Protein AF-A0AAJ7UHI5-F1 (afdb_monomer_lite)

InterPro domains:
  IPR011029 Death-like domain superfamily [G3DSA:1.10.533.10] (256-346)

Sequence (346 aa):
MKQKGLTLKTMVKQSDTTHTNNEHDENLPLVIVQNDHKVPYGVQRSNESSETMQQIRENKEKLKAWIGADPSAFLEHLNGFKLIPRHVHQAAVDKGGEESVELVLDHFISQGEARCETLWDALYSVRKQYVQLWKWIQTHGEALRAIRDKESDLKLWIARDPKHLLLQLMSRGRIPNELFTEAKGIRDGVECTELLLNFFKERGNDDCLKLLFALQAVQNEYPGLKEWLGGLDFLRRLSNKSPLVLNKYSDFVLRDKIRFKTRELLVALRDDLTPLLSQLQIRNILTDNSVRAVKEMQARQGSEKATQHMVELVMARGRPRVKQFWEALWDLRESYPDLENVFEKF

Foldseek 3Di:
DDDDDDDDDDDDDDDDDDDDDDDDDDDDDDDPDDDDDDDPPPPPPPPDPQPLLVVCVVCVVVQLQQCLVPVPLLLCLCVVLVLDDPVLSVVLVVVGGSVSSNSVSCVQSVVDDVSSLVSVVSLVLCQLVGVVSVVCCQQSPPLLVLCVVCVVVQLVQCQVPVVLLLCLCVLLVLDDPVLSVVLVPDPGSSVSSVSVSCVQNVRGDVSSLVSLVSCCVCVVSGVVSVVSNVPSVVNVVVCLLALVVLVVDDLVRLLVLVLVCLVLVLVLCVQDCPQLLVQCPVSVLDDPVLSVVLVVCCVPPNSSRSSNSNSVSSSVVDDVSSSSSRNSLVVCCSVRSSSSVSSVVD

Organism: Petromyzon marinus (NCBI:txid7757)

Radius of gyration: 30.3 Å; chains: 1; bounding box: 102×78×79 Å

Structure (mmCIF, N/CA/C/O backbone):
data_AF-A0AAJ7UHI5-F1
#
_entry.id   AF-A0AAJ7UHI5-F1
#
loop_
_atom_site.group_PDB
_atom_site.id
_atom_site.type_symbol
_atom_site.label_atom_id
_atom_site.label_alt_id
_atom_site.label_comp_id
_atom_site.label_asym_id
_atom_site.label_entity_id
_atom_site.label_seq_id
_atom_site.pdbx_PDB_ins_code
_atom_site.Cartn_x
_atom_site.Cartn_y
_atom_site.Cartn_z
_atom_site.occupancy
_atom_site.B_iso_or_equiv
_atom_site.auth_seq_id
_atom_site.auth_comp_id
_atom_site.auth_asym_id
_atom_site.auth_atom_id
_atom_site.pdbx_PDB_model_num
ATOM 1 N N . MET A 1 1 ? -9.334 -60.664 -50.473 1.00 37.31 1 MET A N 1
ATOM 2 C CA . MET A 1 1 ? -9.461 -61.972 -49.791 1.00 37.31 1 MET A CA 1
ATOM 3 C C . MET A 1 1 ? -9.885 -61.732 -48.343 1.00 37.31 1 MET A C 1
ATOM 5 O O . MET A 1 1 ? -9.187 -60.977 -47.689 1.00 37.31 1 MET A O 1
ATOM 9 N N . LYS A 1 2 ? -11.002 -62.365 -47.917 1.00 36.84 2 LYS A N 1
ATOM 10 C CA . LYS A 1 2 ? -11.524 -62.623 -46.540 1.00 36.84 2 LYS A CA 1
ATOM 11 C C . LYS A 1 2 ? -11.649 -61.392 -45.610 1.00 36.84 2 LYS A C 1
ATOM 13 O O . LYS A 1 2 ? -10.635 -60.862 -45.198 1.00 36.84 2 LYS A O 1
ATOM 18 N N . GLN A 1 3 ? -12.800 -60.829 -45.218 1.00 31.55 3 GLN A N 1
ATOM 19 C CA . GLN A 1 3 ? -14.176 -61.283 -44.911 1.00 31.55 3 GLN A CA 1
ATOM 20 C C . GLN A 1 3 ? -14.325 -62.369 -43.825 1.00 31.55 3 GLN A C 1
ATOM 22 O O . GLN A 1 3 ? -13.886 -63.499 -44.037 1.00 31.55 3 GLN A O 1
ATOM 27 N N . LYS A 1 4 ? -14.999 -61.987 -42.718 1.00 34.59 4 LYS A N 1
ATOM 28 C CA . LYS A 1 4 ? -15.922 -62.711 -41.792 1.00 34.59 4 LYS A CA 1
ATOM 29 C C . LYS A 1 4 ? -16.064 -61.843 -40.520 1.00 34.59 4 LYS A C 1
ATOM 31 O O . LYS A 1 4 ? -15.035 -61.403 -40.030 1.00 34.59 4 LYS A O 1
ATOM 36 N N . GLY A 1 5 ? -17.201 -61.515 -39.898 1.00 27.94 5 GLY A N 1
ATOM 37 C CA . GLY A 1 5 ? -18.654 -61.800 -39.959 1.00 27.94 5 GLY A CA 1
ATOM 38 C C . GLY A 1 5 ? -19.189 -61.347 -38.569 1.00 27.94 5 GLY A C 1
ATOM 39 O O . GLY A 1 5 ? -18.507 -61.605 -37.587 1.00 27.94 5 GLY A O 1
ATOM 40 N N . LEU A 1 6 ? -20.151 -60.432 -38.382 1.00 28.77 6 LEU A N 1
ATOM 41 C CA . LEU A 1 6 ? -21.606 -60.421 -38.630 1.00 28.77 6 LEU A CA 1
ATOM 42 C C . LEU A 1 6 ? -22.412 -61.399 -37.748 1.00 28.77 6 LEU A C 1
ATOM 44 O O . LEU A 1 6 ? -22.261 -62.598 -37.929 1.00 28.77 6 LEU A O 1
ATOM 48 N N . THR A 1 7 ? -23.263 -60.854 -36.855 1.00 30.42 7 THR A N 1
ATOM 49 C CA . THR A 1 7 ? -24.702 -61.178 -36.595 1.00 30.42 7 THR A CA 1
ATOM 50 C C . THR A 1 7 ? -25.210 -60.307 -35.423 1.00 30.42 7 THR A C 1
ATOM 52 O O . THR A 1 7 ? -24.648 -60.394 -34.340 1.00 30.42 7 THR A O 1
ATOM 55 N N . LEU A 1 8 ? -26.065 -59.286 -35.603 1.00 30.12 8 LEU A N 1
ATOM 56 C CA . LEU A 1 8 ? -27.536 -59.257 -35.798 1.00 30.12 8 LEU A CA 1
ATOM 57 C C . LEU A 1 8 ? -28.372 -59.869 -34.658 1.00 30.12 8 LEU A C 1
ATOM 59 O O . LEU A 1 8 ? -28.350 -61.082 -34.473 1.00 30.12 8 LEU A O 1
ATOM 63 N N . LYS A 1 9 ? -29.220 -59.037 -34.028 1.00 28.72 9 LYS A N 1
ATOM 64 C CA . LYS A 1 9 ? -30.655 -59.315 -33.820 1.00 28.72 9 LYS A CA 1
ATOM 65 C C . LYS A 1 9 ? -31.425 -58.048 -33.420 1.00 28.72 9 LYS A C 1
ATOM 67 O O . LYS A 1 9 ? -31.309 -57.541 -32.312 1.00 28.72 9 LYS A O 1
ATOM 72 N N . THR A 1 10 ? -32.214 -57.561 -34.368 1.00 31.61 10 THR A N 1
ATOM 73 C CA . THR A 1 10 ? -33.382 -56.691 -34.204 1.00 31.61 10 THR A CA 1
ATOM 74 C C . THR A 1 10 ? -34.570 -57.508 -33.694 1.00 31.61 10 THR A C 1
ATOM 76 O O . THR A 1 10 ? -34.735 -58.660 -34.092 1.00 31.61 10 THR A O 1
ATOM 79 N N . MET A 1 11 ? -35.459 -56.887 -32.917 1.00 24.95 11 MET A N 1
ATOM 80 C CA . MET A 1 11 ? -36.872 -57.270 -32.880 1.00 24.95 11 MET A CA 1
ATOM 81 C C . MET A 1 11 ? -37.742 -56.038 -32.596 1.00 24.95 11 MET A C 1
ATOM 83 O O . MET A 1 11 ? -37.515 -55.303 -31.642 1.00 24.95 11 MET A O 1
ATOM 87 N N . VAL A 1 12 ? -38.707 -55.822 -33.488 1.00 27.38 12 VAL A N 1
ATOM 88 C CA . VAL A 1 12 ? -39.783 -54.821 -33.472 1.00 27.38 12 VAL A CA 1
ATOM 89 C C . VAL A 1 12 ? -41.103 -55.596 -33.463 1.00 27.38 12 VAL A C 1
ATOM 91 O O . VAL A 1 12 ? -41.184 -56.574 -34.208 1.00 27.38 12 VAL A O 1
ATOM 94 N N . LYS A 1 13 ? -42.104 -55.133 -32.690 1.00 27.55 13 LYS A N 1
ATOM 95 C CA . LYS A 1 13 ? -43.574 -55.050 -32.968 1.00 27.55 13 LYS A CA 1
ATOM 96 C C . LYS A 1 13 ? -44.366 -54.997 -31.640 1.00 27.55 13 LYS A C 1
ATOM 98 O O . LYS A 1 13 ? -44.026 -55.745 -30.735 1.00 27.55 13 LYS A O 1
ATOM 103 N N . GLN A 1 14 ? -45.197 -53.964 -31.393 1.00 24.34 14 GLN A N 1
ATOM 104 C CA . GLN A 1 14 ? -46.654 -53.832 -31.705 1.00 24.34 14 GLN A CA 1
ATOM 105 C C . GLN A 1 14 ? -47.510 -54.936 -31.044 1.00 24.34 14 GLN A C 1
ATOM 107 O O . GLN A 1 14 ? -47.110 -56.087 -31.134 1.00 24.34 14 GLN A O 1
ATOM 112 N N . SER A 1 15 ? -48.691 -54.734 -30.447 1.00 25.75 15 SER A N 1
ATOM 113 C CA . SER A 1 15 ? -49.581 -53.592 -30.133 1.00 25.75 15 SER A CA 1
ATOM 114 C C . SER A 1 15 ? -50.794 -54.144 -29.320 1.00 25.75 15 SER A C 1
ATOM 116 O O . SER A 1 15 ? -50.826 -55.346 -29.066 1.00 25.75 15 SER A O 1
ATOM 118 N N . ASP A 1 16 ? -51.757 -53.269 -28.968 1.00 24.36 16 ASP A N 1
ATOM 119 C CA . ASP A 1 16 ? -53.199 -53.506 -28.645 1.00 24.36 16 ASP A CA 1
ATOM 120 C C . ASP A 1 16 ? -53.601 -53.390 -27.145 1.00 24.36 16 ASP A C 1
ATOM 122 O O . ASP A 1 16 ? -53.082 -54.116 -26.303 1.00 24.36 16 ASP A O 1
ATOM 126 N N . THR A 1 17 ? -54.303 -52.327 -26.686 1.00 25.67 17 THR A N 1
ATOM 127 C CA . THR A 1 17 ? -55.781 -52.036 -26.655 1.00 25.67 17 THR A CA 1
ATOM 128 C C . THR A 1 17 ? -56.604 -53.098 -25.888 1.00 25.67 17 THR A C 1
ATOM 130 O O . THR A 1 17 ? -56.414 -54.276 -26.137 1.00 25.67 17 THR A O 1
ATOM 133 N N . THR A 1 18 ? -57.541 -52.847 -24.947 1.00 26.05 18 THR A N 1
ATOM 134 C CA . THR A 1 18 ? -58.531 -51.757 -24.729 1.00 26.05 18 THR A CA 1
ATOM 135 C C . THR A 1 18 ? -59.395 -52.032 -23.457 1.00 26.05 18 THR A C 1
ATOM 137 O O . THR A 1 18 ? -59.607 -53.201 -23.161 1.00 26.05 18 THR A O 1
ATOM 140 N N . HIS A 1 19 ? -59.992 -50.976 -22.849 1.00 25.92 19 HIS A N 1
ATOM 141 C CA . HIS A 1 19 ? -61.292 -50.905 -22.097 1.00 25.92 19 HIS A CA 1
ATOM 142 C C . HIS A 1 19 ? -61.450 -51.645 -20.727 1.00 25.92 19 HIS A C 1
ATOM 144 O O . HIS A 1 19 ? -60.904 -52.721 -20.558 1.00 25.92 19 HIS A O 1
ATOM 150 N N . THR A 1 20 ? -62.150 -51.187 -19.663 1.00 25.31 20 THR A N 1
ATOM 151 C CA . THR A 1 20 ? -63.244 -50.197 -19.445 1.00 25.31 20 THR A CA 1
ATOM 152 C C . THR A 1 20 ? -63.461 -49.897 -17.935 1.00 25.31 20 THR A C 1
ATOM 154 O O . THR A 1 20 ? -63.328 -50.802 -17.121 1.00 25.31 20 THR A O 1
ATOM 157 N N . ASN A 1 21 ? -63.863 -48.650 -17.637 1.00 23.33 21 ASN A N 1
ATOM 158 C CA . ASN A 1 21 ? -64.824 -48.109 -16.643 1.00 23.33 21 ASN A CA 1
ATOM 159 C C . ASN A 1 21 ? -64.932 -48.645 -15.194 1.00 23.33 21 ASN A C 1
ATOM 161 O O . ASN A 1 21 ? -65.287 -49.797 -14.977 1.00 23.33 21 ASN A O 1
ATOM 165 N N . ASN A 1 22 ? -64.846 -47.722 -14.221 1.00 27.75 22 ASN A N 1
ATOM 166 C CA . ASN A 1 22 ? -65.934 -47.448 -13.264 1.00 27.75 22 ASN A CA 1
ATOM 167 C C . ASN A 1 22 ? -65.755 -46.072 -12.584 1.00 27.75 22 ASN A C 1
ATOM 169 O O . ASN A 1 22 ? -64.667 -45.732 -12.125 1.00 27.75 22 ASN A O 1
ATOM 173 N N . GLU A 1 23 ? -66.842 -45.299 -12.578 1.00 24.94 23 GLU A N 1
ATOM 174 C CA . GLU A 1 23 ? -67.036 -43.988 -11.941 1.00 24.94 23 GLU A CA 1
ATOM 175 C C . GLU A 1 23 ? -67.519 -44.123 -10.478 1.00 24.94 23 GLU A C 1
ATOM 177 O O . GLU A 1 23 ? -67.924 -45.211 -10.067 1.00 24.94 23 GLU A O 1
ATOM 182 N N . HIS A 1 24 ? -67.550 -42.973 -9.778 1.00 28.58 24 HIS A N 1
ATOM 183 C CA . HIS A 1 24 ? -68.072 -42.659 -8.428 1.00 28.58 24 HIS A CA 1
ATOM 184 C C . HIS A 1 24 ? -67.128 -42.941 -7.242 1.00 28.58 24 HIS A C 1
ATOM 186 O O . HIS A 1 24 ? -66.581 -44.027 -7.121 1.00 28.58 24 HIS A O 1
ATOM 192 N N . ASP A 1 25 ? -66.916 -42.054 -6.267 1.00 24.95 25 ASP A N 1
ATOM 193 C CA . ASP A 1 25 ? -67.290 -40.652 -6.039 1.00 24.95 25 ASP A CA 1
ATOM 194 C C . ASP A 1 25 ? -66.439 -40.143 -4.851 1.00 24.95 25 ASP A C 1
ATOM 196 O O . ASP A 1 25 ? -65.928 -40.948 -4.072 1.00 24.95 25 ASP A O 1
ATOM 200 N N . GLU A 1 26 ? -66.330 -38.823 -4.712 1.00 25.23 26 GLU A N 1
ATOM 201 C CA . GLU A 1 26 ? -65.953 -38.075 -3.497 1.00 25.23 26 GLU A CA 1
ATOM 202 C C . GLU A 1 26 ? -64.630 -38.411 -2.761 1.00 25.23 26 GLU A C 1
ATOM 204 O O . GLU A 1 26 ? -64.543 -39.335 -1.955 1.00 25.23 26 GLU A O 1
ATOM 209 N N . ASN A 1 27 ? -63.618 -37.535 -2.887 1.00 26.72 27 ASN A N 1
ATOM 210 C CA . ASN A 1 27 ? -63.101 -36.773 -1.736 1.00 26.72 27 ASN A CA 1
ATOM 211 C C . ASN A 1 27 ? -62.052 -35.715 -2.129 1.00 26.72 27 ASN A C 1
ATOM 213 O O . ASN A 1 27 ? -61.218 -35.897 -3.011 1.00 26.72 27 ASN A O 1
ATOM 217 N N . LEU A 1 28 ? -62.156 -34.587 -1.431 1.00 30.00 28 LEU A N 1
ATOM 218 C CA . LEU A 1 28 ? -61.495 -33.296 -1.618 1.00 30.00 28 LEU A CA 1
ATOM 219 C C . LEU A 1 28 ? -59.953 -33.349 -1.702 1.00 30.00 28 LEU A C 1
ATOM 221 O O . LEU A 1 28 ? -59.324 -34.185 -1.050 1.00 30.00 28 LEU A O 1
ATOM 225 N N . PRO A 1 29 ? -59.314 -32.407 -2.428 1.00 27.47 29 PRO A N 1
ATOM 226 C CA . PRO A 1 29 ? -57.861 -32.327 -2.505 1.00 27.47 29 PRO A CA 1
ATOM 227 C C . PRO A 1 29 ? -57.258 -31.920 -1.154 1.00 27.47 29 PRO A C 1
ATOM 229 O O . PRO A 1 29 ? -57.580 -30.877 -0.582 1.00 27.47 29 PRO A O 1
ATOM 232 N N . LEU A 1 30 ? -56.346 -32.765 -0.671 1.00 26.00 30 LEU A N 1
ATOM 233 C CA . LEU A 1 30 ? -55.492 -32.533 0.488 1.00 26.00 30 LEU A CA 1
ATOM 234 C C . LEU A 1 30 ? -54.709 -31.223 0.338 1.00 26.00 30 LEU A C 1
ATOM 236 O O . LEU A 1 30 ? -53.856 -31.065 -0.535 1.00 26.00 30 LEU A O 1
ATOM 240 N N . VAL A 1 31 ? -55.006 -30.309 1.257 1.00 24.14 31 VAL A N 1
ATOM 241 C CA . VAL A 1 31 ? -54.228 -29.121 1.598 1.00 24.14 31 VAL A CA 1
ATOM 242 C C . VAL A 1 31 ? -52.797 -29.544 1.935 1.00 24.14 31 VAL A C 1
ATOM 244 O O . VAL A 1 31 ? -52.554 -30.152 2.976 1.00 24.14 31 VAL A O 1
ATOM 247 N N . ILE A 1 32 ? -51.836 -29.191 1.081 1.00 28.02 32 ILE A N 1
ATOM 248 C CA . ILE A 1 32 ? -50.433 -29.096 1.490 1.00 28.02 32 ILE A CA 1
ATOM 249 C C . ILE A 1 32 ? -50.200 -27.638 1.869 1.00 28.02 32 ILE A C 1
ATOM 251 O O . ILE A 1 32 ? -50.224 -26.736 1.034 1.00 28.02 32 ILE A O 1
ATOM 255 N N . VAL A 1 33 ? -50.050 -27.442 3.173 1.00 26.67 33 VAL A N 1
ATOM 256 C CA . VAL A 1 33 ? -49.801 -26.181 3.866 1.00 26.67 33 VAL A CA 1
ATOM 257 C C . VAL A 1 33 ? -48.658 -25.414 3.193 1.00 26.67 33 VAL A C 1
ATOM 259 O O . VAL A 1 33 ? -47.512 -25.865 3.179 1.00 26.67 33 VAL A O 1
ATOM 262 N N . GLN A 1 34 ? -48.976 -24.235 2.655 1.00 23.50 34 GLN A N 1
ATOM 263 C CA . GLN A 1 34 ? -47.994 -23.203 2.343 1.00 23.50 34 GLN A CA 1
ATOM 264 C C . GLN A 1 34 ? -47.400 -22.706 3.662 1.00 23.50 34 GLN A C 1
ATOM 266 O O . GLN A 1 34 ? -48.072 -22.023 4.429 1.00 23.50 34 GLN A O 1
ATOM 271 N N . ASN A 1 35 ? -46.140 -23.046 3.926 1.00 26.80 35 ASN A N 1
ATOM 272 C CA . ASN A 1 35 ? -45.332 -22.304 4.883 1.00 26.80 35 ASN A CA 1
ATOM 273 C C . ASN A 1 35 ? -44.525 -21.260 4.112 1.00 26.80 35 ASN A C 1
ATOM 275 O O . ASN A 1 35 ? -43.506 -21.559 3.490 1.00 26.80 35 ASN A O 1
ATOM 279 N N . ASP A 1 36 ? -45.021 -20.028 4.179 1.00 29.73 36 ASP A N 1
ATOM 280 C CA . ASP A 1 36 ? -44.306 -18.799 3.867 1.00 29.73 36 ASP A CA 1
ATOM 281 C C . ASP A 1 36 ? -42.978 -18.747 4.620 1.00 29.73 36 ASP A C 1
ATOM 283 O O . ASP A 1 36 ? -42.965 -18.507 5.822 1.00 29.73 36 ASP A O 1
ATOM 287 N N . HIS A 1 37 ? -41.855 -18.912 3.926 1.00 29.14 37 HIS A N 1
ATOM 288 C CA . HIS A 1 37 ? -40.570 -18.353 4.350 1.00 29.14 37 HIS A CA 1
ATOM 289 C C . HIS A 1 37 ? -39.930 -17.659 3.145 1.00 29.14 37 HIS A C 1
ATOM 291 O O . HIS A 1 37 ? -39.135 -18.226 2.396 1.00 29.14 37 HIS A O 1
ATOM 297 N N . LYS A 1 38 ? -40.313 -16.389 2.964 1.00 27.09 38 LYS A N 1
ATOM 298 C CA . LYS A 1 38 ? -39.570 -15.412 2.164 1.00 27.09 38 LYS A CA 1
ATOM 299 C C . LYS A 1 38 ? -38.144 -15.320 2.704 1.00 27.09 38 LYS A C 1
ATOM 301 O O . LYS A 1 38 ? -37.931 -14.808 3.798 1.00 27.09 38 LYS A O 1
ATOM 306 N N . VAL A 1 39 ? -37.172 -15.739 1.905 1.00 28.61 39 VAL A N 1
ATOM 307 C CA . VAL A 1 39 ? -35.772 -15.347 2.076 1.00 28.61 39 VAL A CA 1
ATOM 308 C C . VAL A 1 39 ? -35.457 -14.330 0.978 1.00 28.61 39 VAL A C 1
ATOM 310 O O . VAL A 1 39 ? -35.372 -14.720 -0.187 1.00 28.61 39 VAL A O 1
ATOM 313 N N . PRO A 1 40 ? -35.298 -13.030 1.280 1.00 29.38 40 PRO A N 1
ATOM 314 C CA . PRO A 1 40 ? -34.865 -12.073 0.282 1.00 29.38 40 PRO A CA 1
ATOM 315 C C . PRO A 1 40 ? -33.332 -12.064 0.249 1.00 29.38 40 PRO A C 1
ATOM 317 O O . PRO A 1 40 ? -32.699 -11.196 0.837 1.00 29.38 40 PRO A O 1
ATOM 320 N N . TYR A 1 41 ? -32.712 -13.002 -0.470 1.00 30.86 41 TYR A N 1
ATOM 321 C CA . TYR A 1 41 ? -31.359 -12.770 -0.995 1.00 30.86 41 TYR A CA 1
ATOM 322 C C . TYR A 1 41 ? -31.473 -12.068 -2.343 1.00 30.86 41 TYR A C 1
ATOM 324 O O . TYR A 1 41 ? -31.217 -12.623 -3.405 1.00 30.86 41 TYR A O 1
ATOM 332 N N . GLY A 1 42 ? -31.905 -10.816 -2.267 1.00 26.52 42 GLY A N 1
ATOM 333 C CA . GLY A 1 42 ? -31.700 -9.827 -3.304 1.00 26.52 42 GLY A CA 1
ATOM 334 C C . GLY A 1 42 ? -30.882 -8.718 -2.678 1.00 26.52 42 GLY A C 1
ATOM 335 O O . GLY A 1 42 ? -31.448 -7.726 -2.232 1.00 26.52 42 GLY A O 1
ATOM 336 N N . VAL A 1 43 ? -29.557 -8.883 -2.623 1.00 31.27 43 VAL A N 1
ATOM 337 C CA . VAL A 1 43 ? -28.687 -7.707 -2.574 1.00 31.27 43 VAL A CA 1
ATOM 338 C C . VAL A 1 43 ? -28.950 -7.000 -3.894 1.00 31.27 43 VAL A C 1
ATOM 340 O O . VAL A 1 43 ? -28.437 -7.393 -4.942 1.00 31.27 43 VAL A O 1
ATOM 343 N N . GLN A 1 44 ? -29.850 -6.022 -3.849 1.00 26.73 44 GLN A N 1
ATOM 344 C CA . GLN A 1 44 ? -29.947 -4.995 -4.862 1.00 26.73 44 GLN A CA 1
ATOM 345 C C . GLN A 1 44 ? -28.547 -4.392 -4.950 1.00 26.73 44 GLN A C 1
ATOM 347 O O . GLN A 1 44 ? -28.141 -3.623 -4.086 1.00 26.73 44 GLN A O 1
ATOM 352 N N . ARG A 1 45 ? -27.780 -4.805 -5.965 1.00 34.19 45 ARG A N 1
ATOM 353 C CA . ARG A 1 45 ? -26.678 -3.995 -6.470 1.00 34.19 45 ARG A CA 1
ATOM 354 C C . ARG A 1 45 ? -27.331 -2.685 -6.872 1.00 34.19 45 ARG A C 1
ATOM 356 O O . ARG A 1 45 ? -28.041 -2.640 -7.878 1.00 34.19 45 ARG A O 1
ATOM 363 N N . SER A 1 46 ? -27.194 -1.671 -6.027 1.00 30.14 46 SER A N 1
ATOM 364 C CA . SER A 1 46 ? -27.504 -0.308 -6.410 1.00 30.14 46 SER A CA 1
ATOM 365 C C . SER A 1 46 ? -26.765 -0.043 -7.721 1.00 30.14 46 SER A C 1
ATOM 367 O O . SER A 1 46 ? -25.581 -0.344 -7.861 1.00 30.14 46 SER A O 1
ATOM 369 N N . ASN A 1 47 ? -27.502 0.457 -8.710 1.00 30.19 47 ASN A N 1
ATOM 370 C CA . ASN A 1 47 ? -26.963 1.033 -9.938 1.00 30.19 47 ASN A CA 1
ATOM 371 C C . ASN A 1 47 ? -26.237 2.347 -9.596 1.00 30.19 47 ASN A C 1
ATOM 373 O O . ASN A 1 47 ? -26.624 3.423 -10.045 1.00 30.19 47 ASN A O 1
ATOM 377 N N . GLU A 1 48 ? -25.203 2.265 -8.769 1.00 33.81 48 GLU A N 1
ATOM 378 C CA . GLU A 1 48 ? -24.177 3.286 -8.692 1.00 33.81 48 GLU A CA 1
ATOM 379 C C . GLU A 1 48 ? -23.263 3.038 -9.886 1.00 33.81 48 GLU A C 1
ATOM 381 O O . GLU A 1 48 ? -22.702 1.955 -10.058 1.00 33.81 48 GLU A O 1
ATOM 386 N N . SER A 1 49 ? -23.184 4.028 -10.772 1.00 34.72 49 SER A N 1
ATOM 387 C CA . SER A 1 49 ? -22.044 4.190 -11.670 1.00 34.72 49 SER A CA 1
ATOM 388 C C . SER A 1 49 ? -20.782 3.785 -10.914 1.00 34.72 49 SER A C 1
ATOM 390 O O . SER A 1 49 ? -20.497 4.314 -9.842 1.00 34.72 49 SER A O 1
ATOM 392 N N . SER A 1 50 ? -20.101 2.770 -11.419 1.00 55.44 50 SER A N 1
ATOM 393 C CA . SER A 1 50 ? -19.065 2.095 -10.671 1.00 55.44 50 SER A CA 1
ATOM 394 C C . SER A 1 50 ? -17.924 3.056 -10.322 1.00 55.44 50 SER A C 1
ATOM 396 O O . SER A 1 50 ? -17.400 3.783 -11.174 1.00 55.44 50 SER A O 1
ATOM 398 N N . GLU A 1 51 ? -17.612 3.113 -9.028 1.00 79.31 51 GLU A N 1
ATOM 399 C CA . GLU A 1 51 ? -16.877 4.209 -8.401 1.00 79.31 51 GLU A CA 1
ATOM 400 C C . GLU A 1 51 ? -15.490 4.429 -9.027 1.00 79.31 51 GLU A C 1
ATOM 402 O O . GLU A 1 51 ? -15.067 5.572 -9.215 1.00 79.31 51 GLU A O 1
ATOM 407 N N . THR A 1 52 ? -14.799 3.358 -9.431 1.00 87.69 52 THR A N 1
ATOM 408 C CA . THR A 1 52 ? -13.437 3.448 -9.972 1.00 87.69 52 THR A CA 1
ATOM 409 C C . THR A 1 52 ? -13.427 3.930 -11.418 1.00 87.69 52 THR A C 1
ATOM 411 O O . THR A 1 52 ? -12.673 4.840 -11.772 1.00 87.69 52 THR A O 1
ATOM 414 N N . MET A 1 53 ? -14.272 3.356 -12.279 1.00 91.38 53 MET A N 1
ATOM 415 C CA . MET A 1 53 ? -14.386 3.790 -13.672 1.00 91.38 53 MET A CA 1
ATOM 416 C C . MET A 1 53 ? -14.815 5.247 -13.775 1.00 91.38 53 MET A C 1
ATOM 418 O O . MET A 1 53 ? -14.279 5.970 -14.616 1.00 91.38 53 MET A O 1
ATOM 422 N N . GLN A 1 54 ? -15.755 5.691 -12.938 1.00 90.94 54 GLN A N 1
ATOM 423 C CA . GLN A 1 54 ? -16.173 7.088 -12.924 1.00 90.94 54 GLN A CA 1
ATOM 424 C C . GLN A 1 54 ? -15.001 8.014 -12.574 1.00 90.94 54 GLN A C 1
ATOM 426 O O . GLN A 1 54 ? -14.732 8.955 -13.319 1.00 90.94 54 GLN A O 1
ATOM 431 N N . GLN A 1 55 ? -14.237 7.693 -11.525 1.00 90.31 55 GLN A N 1
ATOM 432 C CA . GLN A 1 55 ? -13.047 8.459 -11.131 1.00 90.31 55 GLN A CA 1
ATOM 433 C C . GLN A 1 55 ? -12.008 8.550 -12.256 1.00 90.31 55 GLN A C 1
ATOM 435 O O . GLN A 1 55 ? -11.438 9.619 -12.489 1.00 90.31 55 GLN A O 1
ATOM 440 N N . ILE A 1 56 ? -11.776 7.447 -12.976 1.00 93.31 56 ILE A N 1
ATOM 441 C CA . ILE A 1 56 ? -10.838 7.403 -14.105 1.00 93.31 56 ILE A CA 1
ATOM 442 C C . ILE A 1 56 ? -11.364 8.225 -15.288 1.00 93.31 56 ILE A C 1
ATOM 444 O O . ILE A 1 56 ? -10.597 8.974 -15.889 1.00 93.31 56 ILE A O 1
ATOM 448 N N . ARG A 1 57 ? -12.661 8.136 -15.610 1.00 94.25 57 ARG A N 1
ATOM 449 C CA . ARG A 1 57 ? -13.282 8.908 -16.701 1.00 94.25 57 ARG A CA 1
ATOM 450 C C . ARG A 1 57 ? -13.224 10.408 -16.440 1.00 94.25 57 ARG A C 1
ATOM 452 O O . ARG A 1 57 ? -12.781 11.157 -17.304 1.00 94.25 57 ARG A O 1
ATOM 459 N N . GLU A 1 58 ? -13.619 10.839 -15.247 1.00 94.06 58 GLU A N 1
ATOM 460 C CA . GLU A 1 58 ? -13.645 12.256 -14.863 1.00 94.06 58 GLU A CA 1
ATOM 461 C C . GLU A 1 58 ? -12.245 12.882 -14.817 1.00 94.06 58 GLU A C 1
ATOM 463 O O . GLU A 1 58 ? -12.091 14.087 -15.019 1.00 94.06 58 GLU A O 1
ATOM 468 N N . ASN A 1 59 ? -11.207 12.072 -14.584 1.00 94.50 59 ASN A N 1
ATOM 469 C CA . ASN A 1 59 ? -9.821 12.530 -14.527 1.00 94.50 59 ASN A CA 1
ATOM 470 C C . ASN A 1 59 ? -8.983 12.096 -15.741 1.00 94.50 59 ASN A C 1
ATOM 472 O O . ASN A 1 59 ? -7.766 12.273 -15.705 1.00 94.50 59 ASN A O 1
ATOM 476 N N . LYS A 1 60 ? -9.593 11.590 -16.826 1.00 95.81 60 LYS A N 1
ATOM 477 C CA . LYS A 1 60 ? -8.876 11.059 -18.003 1.00 95.81 60 LYS A CA 1
ATOM 478 C C . LYS A 1 60 ? -7.853 12.053 -18.561 1.00 95.81 60 LYS A C 1
ATOM 480 O O . LYS A 1 60 ? -6.684 11.706 -18.698 1.00 95.81 60 LYS A O 1
ATOM 485 N N . GLU A 1 61 ? -8.260 13.299 -18.806 1.00 97.06 61 GLU A N 1
ATOM 486 C CA . GLU A 1 61 ? -7.363 14.335 -19.350 1.00 97.06 61 GLU A CA 1
ATOM 487 C C . GLU A 1 61 ? -6.210 14.676 -18.403 1.00 97.06 61 GLU A C 1
ATOM 489 O O . GLU A 1 61 ? -5.081 14.900 -18.833 1.00 97.06 61 GLU A O 1
ATOM 494 N N . LYS A 1 62 ? -6.457 14.642 -17.092 1.00 96.69 62 LYS A N 1
ATOM 495 C CA . LYS A 1 62 ? -5.399 14.844 -16.102 1.00 96.69 62 LYS A CA 1
ATOM 496 C C . LYS A 1 62 ? -4.425 13.668 -16.084 1.00 96.69 62 LYS A C 1
ATOM 498 O O . LYS A 1 62 ? -3.222 13.889 -16.071 1.00 96.69 62 LYS A O 1
ATOM 503 N N . LEU A 1 63 ? -4.928 12.433 -16.113 1.00 96.25 63 LEU A N 1
ATOM 504 C CA . LEU A 1 63 ? -4.106 11.220 -16.154 1.00 96.25 63 LEU A CA 1
ATOM 505 C C . LEU A 1 63 ? -3.214 11.197 -17.399 1.00 96.25 63 LEU A C 1
ATOM 507 O O . LEU A 1 63 ? -2.024 10.909 -17.277 1.00 96.25 63 LEU A O 1
ATOM 511 N N . LYS A 1 64 ? -3.764 11.573 -18.563 1.00 97.06 64 LYS A N 1
ATOM 512 C CA . LYS A 1 64 ? -3.003 11.780 -19.802 1.00 97.06 64 LYS A CA 1
ATOM 513 C C . LYS A 1 64 ? -1.863 12.767 -19.591 1.00 97.06 64 LYS A C 1
ATOM 515 O O . LYS A 1 64 ? -0.720 12.395 -19.812 1.00 97.06 64 LYS A O 1
ATOM 520 N N . ALA A 1 65 ? -2.152 13.963 -19.087 1.00 96.38 65 ALA A N 1
ATOM 521 C CA . ALA A 1 65 ? -1.136 14.993 -18.878 1.00 96.38 65 ALA A CA 1
ATOM 522 C C . ALA A 1 65 ? -0.072 14.596 -17.835 1.00 96.38 65 ALA A C 1
ATOM 524 O O . ALA A 1 65 ? 1.112 14.888 -17.992 1.00 96.38 65 ALA A O 1
ATOM 525 N N . TRP A 1 66 ? -0.469 13.930 -16.748 1.00 96.69 66 TRP A N 1
ATOM 526 C CA . TRP A 1 66 ? 0.444 13.568 -15.659 1.00 96.69 66 TRP A CA 1
ATOM 527 C C . TRP A 1 66 ? 1.399 12.440 -16.029 1.00 96.69 66 TRP A C 1
ATOM 529 O O . TRP A 1 66 ? 2.554 12.468 -15.612 1.00 96.69 66 TRP A O 1
ATOM 539 N N . ILE A 1 67 ? 0.902 11.441 -16.759 1.00 96.88 67 ILE A N 1
ATOM 540 C CA . ILE A 1 67 ? 1.661 10.239 -17.117 1.00 96.88 67 ILE A CA 1
ATOM 541 C C . ILE A 1 67 ? 2.327 10.420 -18.482 1.00 96.88 67 ILE A C 1
ATOM 543 O O . ILE A 1 67 ? 3.444 9.962 -18.688 1.00 96.88 67 ILE A O 1
ATOM 547 N N . GLY A 1 68 ? 1.677 11.127 -19.405 1.00 93.88 68 GLY A N 1
ATOM 548 C CA . GLY A 1 68 ? 2.110 11.288 -20.790 1.00 93.88 68 GLY A CA 1
ATOM 549 C C . GLY A 1 68 ? 3.407 12.068 -20.962 1.00 93.88 68 GLY A C 1
ATOM 550 O O . GLY A 1 68 ? 4.038 11.941 -22.002 1.00 93.88 68 GLY A O 1
ATOM 551 N N . ALA A 1 69 ? 3.858 12.816 -19.950 1.00 92.06 69 ALA A N 1
ATOM 552 C CA . ALA A 1 69 ? 5.201 13.397 -19.955 1.00 92.06 69 ALA A CA 1
ATOM 553 C C . ALA A 1 69 ? 6.300 12.319 -20.073 1.00 92.06 69 ALA A C 1
ATOM 555 O O . ALA A 1 69 ? 7.302 12.543 -20.747 1.00 92.06 69 ALA A O 1
ATOM 556 N N . ASP A 1 70 ? 6.090 11.155 -19.449 1.00 93.50 70 ASP A N 1
ATOM 557 C CA . ASP A 1 70 ? 6.920 9.958 -19.606 1.00 93.50 70 ASP A CA 1
ATOM 558 C C . ASP A 1 70 ? 6.103 8.692 -19.267 1.00 93.50 70 ASP A C 1
ATOM 560 O O . ASP A 1 70 ? 6.031 8.273 -18.105 1.00 93.50 70 ASP A O 1
ATOM 564 N N . PRO A 1 71 ? 5.466 8.043 -20.257 1.00 94.75 71 PRO A N 1
ATOM 565 C CA . PRO A 1 71 ? 4.614 6.887 -20.002 1.00 94.75 71 PRO A CA 1
ATOM 566 C C . PRO A 1 71 ? 5.400 5.600 -19.710 1.00 94.75 71 PRO A C 1
ATOM 568 O O . PRO A 1 71 ? 4.780 4.581 -19.403 1.00 94.75 71 PRO A O 1
ATOM 571 N N . SER A 1 72 ? 6.736 5.610 -19.797 1.00 91.69 72 SER A N 1
ATOM 572 C CA . SER A 1 72 ? 7.568 4.399 -19.835 1.00 91.69 72 SER A CA 1
ATOM 573 C C . SER A 1 72 ? 7.318 3.478 -18.645 1.00 91.69 72 SER A C 1
ATOM 575 O O . SER A 1 72 ? 6.964 2.316 -18.826 1.00 91.69 72 SER A O 1
ATOM 577 N N . ALA A 1 73 ? 7.390 4.006 -17.424 1.00 88.69 73 ALA A N 1
ATOM 578 C CA . ALA A 1 73 ? 7.196 3.209 -16.218 1.00 88.69 73 ALA A CA 1
ATOM 579 C C . ALA A 1 73 ? 5.788 2.615 -16.095 1.00 88.69 73 ALA A C 1
ATOM 581 O O . ALA A 1 73 ? 5.612 1.479 -15.647 1.00 88.69 73 ALA A O 1
ATOM 582 N N . PHE A 1 74 ? 4.774 3.377 -16.504 1.00 93.94 74 PHE A N 1
ATOM 583 C CA . PHE A 1 74 ? 3.399 2.903 -16.535 1.00 93.94 74 PHE A CA 1
ATOM 584 C C . PHE A 1 74 ? 3.222 1.770 -17.557 1.00 93.94 74 PHE A C 1
ATOM 586 O O . PHE A 1 74 ? 2.674 0.721 -17.218 1.00 93.94 74 PHE A O 1
ATOM 593 N N . LEU A 1 75 ? 3.745 1.925 -18.776 1.00 94.44 75 LEU A N 1
ATOM 594 C CA . LEU A 1 75 ? 3.672 0.897 -19.820 1.00 94.44 75 LEU A CA 1
ATOM 595 C C . LEU A 1 75 ? 4.466 -0.364 -19.458 1.00 94.44 75 LEU A C 1
ATOM 597 O O . LEU A 1 75 ? 3.963 -1.478 -19.636 1.00 94.44 75 LEU A O 1
ATOM 601 N N . GLU A 1 76 ? 5.669 -0.200 -18.906 1.00 90.12 76 GLU A N 1
ATOM 602 C CA . GLU A 1 76 ? 6.507 -1.300 -18.428 1.00 90.12 76 GLU A CA 1
ATOM 603 C C . GLU A 1 76 ? 5.800 -2.108 -17.344 1.00 90.12 76 GLU A C 1
ATOM 605 O O . GLU A 1 76 ? 5.794 -3.341 -17.408 1.00 90.12 76 GLU A O 1
ATOM 610 N N . HIS A 1 77 ? 5.144 -1.437 -16.393 1.00 89.00 77 HIS A N 1
ATOM 611 C CA . HIS A 1 77 ? 4.344 -2.103 -15.372 1.00 89.00 77 HIS A CA 1
ATOM 612 C C . HIS A 1 77 ? 3.192 -2.899 -16.012 1.00 89.00 77 HIS A C 1
ATOM 614 O O . HIS A 1 77 ? 3.072 -4.108 -15.800 1.00 89.00 77 HIS A O 1
ATOM 620 N N . LEU A 1 78 ? 2.390 -2.277 -16.883 1.00 92.00 78 LEU A N 1
ATOM 621 C CA . LEU A 1 78 ? 1.268 -2.956 -17.542 1.00 92.00 78 LEU A CA 1
ATOM 622 C C . LEU A 1 78 ? 1.702 -4.185 -18.357 1.00 92.00 78 LEU A C 1
ATOM 624 O O . LEU A 1 78 ? 1.025 -5.217 -18.332 1.00 92.00 78 LEU A O 1
ATOM 628 N N . ASN A 1 79 ? 2.828 -4.104 -19.065 1.00 89.88 79 ASN A N 1
ATOM 629 C CA . ASN A 1 79 ? 3.371 -5.215 -19.844 1.00 89.88 79 ASN A CA 1
ATOM 630 C C . ASN A 1 79 ? 3.997 -6.300 -18.959 1.00 89.88 79 ASN A C 1
ATOM 632 O O . ASN A 1 79 ? 3.743 -7.491 -19.163 1.00 89.88 79 ASN A O 1
ATOM 636 N N . GLY A 1 80 ? 4.770 -5.901 -17.946 1.00 82.06 80 GLY A N 1
ATOM 637 C CA . GLY A 1 80 ? 5.432 -6.801 -17.003 1.00 82.06 80 GLY A CA 1
ATOM 638 C C . GLY A 1 80 ? 4.451 -7.705 -16.254 1.00 82.06 80 GLY A C 1
ATOM 639 O O . GLY A 1 80 ? 4.751 -8.880 -16.019 1.00 82.06 80 GLY A O 1
ATOM 640 N N . PHE A 1 81 ? 3.251 -7.191 -15.972 1.00 83.81 81 PHE A N 1
ATOM 641 C CA . PHE A 1 81 ? 2.156 -7.930 -15.335 1.00 83.81 81 PHE A CA 1
ATOM 642 C C . PHE A 1 81 ? 1.118 -8.483 -16.310 1.00 83.81 81 PHE A C 1
ATOM 644 O O . PHE A 1 81 ? 0.132 -9.081 -15.880 1.00 83.81 81 PHE A O 1
ATOM 651 N N . LYS A 1 82 ? 1.344 -8.345 -17.624 1.00 88.56 82 LYS A N 1
ATOM 652 C CA . LYS A 1 82 ? 0.418 -8.797 -18.678 1.00 88.56 82 LYS A CA 1
ATOM 653 C C . LYS A 1 82 ? -1.004 -8.253 -18.477 1.00 88.56 82 LYS A C 1
ATOM 655 O O . LYS A 1 82 ? -1.983 -8.934 -18.781 1.00 88.56 82 LYS A O 1
ATOM 660 N N . LEU A 1 83 ? -1.113 -7.030 -17.958 1.00 90.50 83 LEU A N 1
ATOM 661 C CA . LEU A 1 83 ? -2.390 -6.360 -17.712 1.00 90.50 83 LEU A CA 1
ATOM 662 C C . LEU A 1 83 ? -3.024 -5.875 -19.011 1.00 90.50 83 LEU A C 1
ATOM 664 O O . LEU A 1 83 ? -4.241 -5.729 -19.063 1.00 90.50 83 LEU A O 1
ATOM 668 N N . ILE A 1 84 ? -2.225 -5.691 -20.061 1.00 93.19 84 ILE A N 1
ATOM 669 C CA . ILE A 1 84 ? -2.686 -5.403 -21.419 1.00 93.19 84 ILE A CA 1
ATOM 670 C C . ILE A 1 84 ? -2.105 -6.419 -22.416 1.00 93.19 84 ILE A C 1
ATOM 672 O O . ILE A 1 84 ? -1.012 -6.953 -22.198 1.00 93.19 84 ILE A O 1
ATOM 676 N N . PRO A 1 85 ? -2.802 -6.703 -23.531 1.00 93.75 85 PRO A N 1
ATOM 677 C CA . PRO A 1 85 ? -2.247 -7.512 -24.610 1.00 93.75 85 PRO A CA 1
ATOM 678 C C . PRO A 1 85 ? -0.999 -6.873 -25.236 1.00 93.75 85 PRO A C 1
ATOM 680 O O . PRO A 1 85 ? -0.908 -5.652 -25.357 1.00 93.75 85 PRO A O 1
ATOM 683 N N . ARG A 1 86 ? -0.077 -7.701 -25.750 1.00 92.81 86 ARG A N 1
ATOM 684 C CA . ARG A 1 86 ? 1.167 -7.230 -26.395 1.00 92.81 86 ARG A CA 1
ATOM 685 C C . ARG A 1 86 ? 0.935 -6.223 -27.524 1.00 92.81 86 ARG A C 1
ATOM 687 O O . ARG A 1 86 ? 1.702 -5.281 -27.649 1.00 92.81 86 ARG A O 1
ATOM 694 N N . HIS A 1 87 ? -0.111 -6.414 -28.329 1.00 94.19 87 HIS A N 1
ATOM 695 C CA . HIS A 1 87 ? -0.422 -5.497 -29.429 1.00 94.19 87 HIS A CA 1
ATOM 696 C C . HIS A 1 87 ? -0.878 -4.117 -28.927 1.00 94.19 87 HIS A C 1
ATOM 698 O O . HIS A 1 87 ? -0.550 -3.116 -29.548 1.00 94.19 87 HIS A O 1
ATOM 704 N N . VAL A 1 88 ? -1.580 -4.057 -27.788 1.00 95.12 88 VAL A N 1
ATOM 705 C CA . VAL A 1 88 ? -1.986 -2.794 -27.147 1.00 95.12 88 VAL A CA 1
ATOM 706 C C . VAL A 1 88 ? -0.765 -2.082 -26.581 1.00 95.12 88 VAL A C 1
ATOM 708 O O . VAL A 1 88 ? -0.600 -0.890 -26.808 1.00 95.12 88 VAL A O 1
ATOM 711 N N . HIS A 1 89 ? 0.121 -2.820 -25.904 1.00 95.19 89 HIS A N 1
ATOM 712 C CA . HIS A 1 89 ? 1.382 -2.270 -25.413 1.00 95.19 89 HIS A CA 1
ATOM 713 C C . HIS A 1 89 ? 2.229 -1.692 -26.551 1.00 95.19 89 HIS A C 1
ATOM 715 O O . HIS A 1 89 ? 2.676 -0.557 -26.452 1.00 95.19 89 HIS A O 1
ATOM 721 N N . GLN A 1 90 ? 2.417 -2.443 -27.641 1.00 95.19 90 GLN A N 1
ATOM 722 C CA . GLN A 1 90 ? 3.209 -1.968 -28.775 1.00 95.19 90 GLN A CA 1
ATOM 723 C C . GLN A 1 90 ? 2.596 -0.708 -29.399 1.00 95.19 90 GLN A C 1
ATOM 725 O O . GLN A 1 90 ? 3.301 0.276 -29.577 1.00 95.1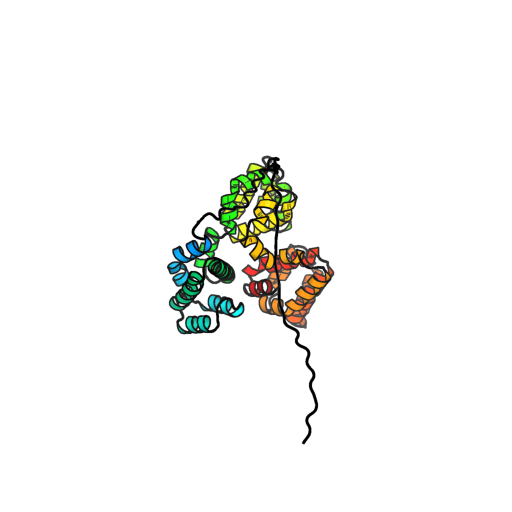9 90 GLN A O 1
ATOM 730 N N . ALA A 1 91 ? 1.279 -0.694 -29.628 1.00 96.12 91 ALA A N 1
ATOM 731 C CA . ALA A 1 91 ? 0.590 0.484 -30.154 1.00 96.12 91 ALA A CA 1
ATOM 732 C C . ALA A 1 91 ? 0.724 1.715 -29.235 1.00 96.12 91 ALA A C 1
ATOM 734 O O . ALA A 1 91 ? 0.835 2.841 -29.717 1.00 96.12 91 ALA A O 1
ATOM 735 N N . ALA A 1 92 ? 0.727 1.510 -27.915 1.00 95.56 92 ALA A N 1
ATOM 736 C CA . ALA A 1 92 ? 0.947 2.572 -26.938 1.00 95.56 92 ALA A CA 1
ATOM 737 C C . ALA A 1 92 ? 2.396 3.090 -26.969 1.00 95.56 92 ALA A C 1
ATOM 739 O O . ALA A 1 92 ? 2.607 4.302 -26.929 1.00 95.56 92 ALA A O 1
ATOM 740 N N . VAL A 1 93 ? 3.388 2.200 -27.062 1.00 94.62 93 VAL A N 1
ATOM 741 C CA . VAL A 1 93 ? 4.807 2.576 -27.194 1.00 94.62 93 VAL A CA 1
ATOM 742 C C . VAL A 1 93 ? 5.041 3.378 -28.474 1.00 94.62 93 VAL A C 1
ATOM 744 O O . VAL A 1 93 ? 5.681 4.423 -28.416 1.00 94.62 93 VAL A O 1
ATOM 747 N N . ASP A 1 94 ? 4.477 2.936 -29.599 1.00 94.88 94 ASP A N 1
ATOM 748 C CA . ASP A 1 94 ? 4.664 3.586 -30.902 1.00 94.88 94 ASP A CA 1
ATOM 749 C C . ASP A 1 94 ? 4.077 5.009 -30.937 1.00 94.88 94 ASP A C 1
ATOM 751 O O . ASP A 1 94 ? 4.604 5.881 -31.626 1.00 94.88 94 ASP A O 1
ATOM 755 N N . LYS A 1 95 ? 2.997 5.256 -30.182 1.00 94.50 95 LYS A N 1
ATOM 756 C CA . LYS A 1 95 ? 2.392 6.589 -30.027 1.00 94.50 95 LYS A CA 1
ATOM 757 C C . LYS A 1 95 ? 3.220 7.517 -29.140 1.00 94.50 95 LYS A C 1
ATOM 759 O O . LYS A 1 95 ? 3.402 8.683 -29.477 1.00 94.50 95 LYS A O 1
ATOM 764 N N . GLY A 1 96 ? 3.693 7.011 -28.000 1.00 91.62 96 GLY A N 1
ATOM 765 C CA . GLY A 1 96 ? 4.348 7.820 -26.973 1.00 91.62 96 GLY A CA 1
ATOM 766 C C . GLY A 1 96 ? 3.443 8.910 -26.374 1.00 91.62 96 GLY A C 1
ATOM 767 O O . GLY A 1 96 ? 2.267 9.051 -26.721 1.00 91.62 96 GLY A O 1
ATOM 768 N N . GLY A 1 97 ? 3.991 9.677 -25.432 1.00 94.12 97 GLY A N 1
ATOM 769 C CA . GLY A 1 97 ? 3.334 10.875 -24.912 1.00 94.12 97 GLY A CA 1
ATOM 770 C C . GLY A 1 97 ? 1.962 10.640 -24.260 1.00 94.12 97 GLY A C 1
ATOM 771 O O . GLY A 1 97 ? 1.661 9.573 -23.721 1.00 94.12 97 GLY A O 1
ATOM 772 N N . GLU A 1 98 ? 1.094 11.648 -24.355 1.00 96.81 98 GLU A N 1
ATOM 773 C CA . GLU A 1 98 ? -0.297 11.584 -23.886 1.00 96.81 98 GLU A CA 1
ATOM 774 C C . GLU A 1 98 ? -1.169 10.619 -24.704 1.00 96.81 98 GLU A C 1
ATOM 776 O O . GLU A 1 98 ? -2.048 9.970 -24.139 1.00 96.81 98 GLU A O 1
ATOM 781 N N . GLU A 1 99 ? -0.921 10.479 -26.013 1.00 96.06 99 GLU A N 1
ATOM 782 C CA . GLU A 1 99 ? -1.690 9.576 -26.882 1.00 96.06 99 GLU A CA 1
ATOM 783 C C . GLU A 1 99 ? -1.520 8.101 -26.496 1.00 96.06 99 GLU A C 1
ATOM 785 O O . GLU A 1 99 ? -2.453 7.304 -26.619 1.00 96.06 99 GLU A O 1
ATOM 790 N N . SER A 1 100 ? -0.327 7.737 -26.021 1.00 96.12 100 SER A N 1
ATOM 791 C CA . SER A 1 100 ? -0.040 6.424 -25.447 1.00 96.12 100 SER A CA 1
ATOM 792 C C . SER A 1 100 ? -0.937 6.130 -24.247 1.00 96.12 100 SER A C 1
ATOM 794 O O . SER A 1 100 ? -1.606 5.095 -24.183 1.00 96.12 100 SER A O 1
ATOM 796 N N . VAL A 1 101 ? -0.990 7.082 -23.312 1.00 97.19 101 VAL A N 1
ATOM 797 C CA . VAL A 1 101 ? -1.787 6.979 -22.090 1.00 97.19 101 VAL A CA 1
ATOM 798 C C . VAL A 1 101 ? -3.270 6.947 -22.434 1.00 97.19 101 VAL A C 1
ATOM 800 O O . VAL A 1 101 ? -3.993 6.110 -21.906 1.00 97.19 101 VAL A O 1
ATOM 803 N N . GLU A 1 102 ? -3.723 7.790 -23.360 1.00 97.81 102 GLU A N 1
ATOM 804 C CA . GLU A 1 102 ? -5.107 7.803 -23.827 1.00 97.81 102 GLU A CA 1
ATOM 805 C C . GLU A 1 102 ? -5.553 6.442 -24.369 1.00 97.81 102 GLU A C 1
ATOM 807 O O . GLU A 1 102 ? -6.572 5.918 -23.916 1.00 97.81 102 GLU A O 1
ATOM 812 N N . LEU A 1 103 ? -4.761 5.837 -25.261 1.00 97.31 103 LEU A N 1
ATOM 813 C CA . LEU A 1 103 ? -5.055 4.518 -25.825 1.00 97.31 103 LEU A CA 1
ATOM 814 C C . LEU A 1 103 ? -5.217 3.464 -24.724 1.00 97.31 103 LEU A C 1
ATOM 816 O O . LEU A 1 103 ? -6.144 2.651 -24.760 1.00 97.31 103 LEU A O 1
ATOM 820 N N . VAL A 1 104 ? -4.328 3.483 -23.730 1.00 97.12 104 VAL A N 1
ATOM 821 C CA . VAL A 1 104 ? -4.378 2.558 -22.594 1.00 97.12 104 VAL A CA 1
ATOM 822 C C . VAL A 1 104 ? -5.608 2.811 -21.720 1.00 97.12 104 VAL A C 1
ATOM 824 O O . VAL A 1 104 ? -6.303 1.859 -21.364 1.00 97.12 104 VAL A O 1
ATOM 827 N N . LEU A 1 105 ? -5.911 4.068 -21.388 1.00 97.44 105 LEU A N 1
ATOM 828 C CA . LEU A 1 105 ? -7.087 4.414 -20.587 1.00 97.44 105 LEU A CA 1
ATOM 829 C C . LEU A 1 105 ? -8.375 3.964 -21.289 1.00 97.44 105 LEU A C 1
ATOM 831 O O . LEU A 1 105 ? -9.211 3.314 -20.661 1.00 97.44 105 LEU A O 1
ATOM 835 N N . ASP A 1 106 ? -8.508 4.216 -22.592 1.00 97.38 106 ASP A N 1
ATOM 836 C CA . ASP A 1 106 ? -9.672 3.792 -23.378 1.00 97.38 106 ASP A CA 1
ATOM 837 C C . ASP A 1 106 ? -9.792 2.266 -23.469 1.00 97.38 106 ASP A C 1
ATOM 839 O O . ASP A 1 106 ? -10.895 1.712 -23.373 1.00 97.38 106 ASP A O 1
ATOM 843 N N . HIS A 1 107 ? -8.662 1.559 -23.569 1.00 96.38 107 HIS A N 1
ATOM 844 C CA . HIS A 1 107 ? -8.641 0.100 -23.521 1.00 96.38 107 HIS A CA 1
ATOM 845 C C . HIS A 1 107 ? -9.237 -0.445 -22.216 1.00 96.38 107 HIS A C 1
ATOM 847 O O . HIS A 1 107 ? -10.035 -1.378 -22.255 1.00 96.38 107 HIS A O 1
ATOM 853 N N . PHE A 1 108 ? -8.891 0.129 -21.062 1.00 96.69 108 PHE A N 1
ATOM 854 C CA . PHE A 1 108 ? -9.453 -0.309 -19.781 1.00 96.69 108 PHE A CA 1
ATOM 855 C C . PHE A 1 108 ? -10.909 0.135 -19.597 1.00 96.69 108 PHE A C 1
ATOM 857 O O . PHE A 1 108 ? -11.742 -0.681 -19.203 1.00 96.69 108 PHE A O 1
ATOM 864 N N . ILE A 1 109 ? -11.239 1.388 -19.934 1.00 95.75 109 ILE A N 1
ATOM 865 C CA . ILE A 1 109 ? -12.599 1.938 -19.799 1.00 95.75 109 ILE A CA 1
ATOM 866 C C . ILE A 1 109 ? -13.607 1.146 -20.642 1.00 95.75 109 ILE A C 1
ATOM 868 O O . ILE A 1 109 ? -14.723 0.887 -20.185 1.00 95.75 109 ILE A O 1
ATOM 872 N N . SER A 1 110 ? -13.230 0.738 -21.857 1.00 95.19 110 SER A N 1
ATOM 873 C CA . SER A 1 110 ? -14.102 -0.038 -22.752 1.00 95.19 110 SER A CA 1
ATOM 874 C C . SER A 1 110 ? -14.401 -1.457 -22.255 1.00 95.19 110 SER A C 1
ATOM 876 O O . SER A 1 110 ? -15.370 -2.063 -22.706 1.00 95.19 110 SER A O 1
ATOM 878 N N . GLN A 1 111 ? -13.620 -1.988 -21.308 1.00 94.31 111 GLN A N 1
ATOM 879 C CA . GLN A 1 111 ? -13.774 -3.355 -20.798 1.00 94.31 111 GLN A CA 1
ATOM 880 C C . GLN A 1 111 ? -14.562 -3.462 -19.484 1.00 94.31 111 GLN A C 1
ATOM 882 O O . GLN A 1 111 ? -14.764 -4.571 -18.986 1.00 94.31 111 GLN A O 1
ATOM 887 N N . GLY A 1 112 ? -15.030 -2.349 -18.919 1.00 92.88 112 GLY A N 1
ATOM 888 C CA . GLY A 1 112 ? -15.890 -2.370 -17.735 1.00 92.88 112 GLY A CA 1
ATOM 889 C C . GLY A 1 112 ? -15.160 -2.179 -16.397 1.00 92.88 112 GLY A C 1
ATOM 890 O O . GLY A 1 112 ? -13.935 -2.075 -16.336 1.00 92.88 112 GLY A O 1
ATOM 891 N N . GLU A 1 113 ? -15.930 -2.141 -15.301 1.00 90.94 113 GLU A N 1
ATOM 892 C CA . GLU A 1 113 ? -15.438 -1.730 -13.973 1.00 90.94 113 GLU A CA 1
ATOM 893 C C . GLU A 1 113 ? -14.275 -2.572 -13.466 1.00 90.94 113 GLU A C 1
ATOM 895 O O . GLU A 1 113 ? -13.264 -2.024 -13.051 1.00 90.94 113 GLU A O 1
ATOM 900 N N . ALA A 1 114 ? -14.370 -3.901 -13.547 1.00 89.50 114 ALA A N 1
ATOM 901 C CA . ALA A 1 114 ? -13.324 -4.790 -13.036 1.00 89.50 114 ALA A CA 1
ATOM 902 C C . ALA A 1 114 ? -11.950 -4.512 -13.682 1.00 89.50 114 ALA A C 1
ATOM 904 O O . ALA A 1 114 ? -10.890 -4.732 -13.090 1.00 89.50 114 ALA A O 1
ATOM 905 N N . ARG A 1 115 ? -11.956 -4.012 -14.922 1.00 92.81 115 ARG A N 1
ATOM 906 C CA . ARG A 1 115 ? -10.746 -3.630 -15.648 1.00 92.81 115 ARG A CA 1
ATOM 907 C C . ARG A 1 115 ? -10.289 -2.230 -15.255 1.00 92.81 115 ARG A C 1
ATOM 909 O O . ARG A 1 115 ? -9.089 -2.033 -15.105 1.00 92.81 115 ARG A O 1
ATOM 916 N N . CYS A 1 116 ? -11.206 -1.312 -14.965 1.00 93.31 116 CYS A N 1
ATOM 917 C CA . CYS A 1 116 ? -10.885 -0.046 -14.307 1.00 93.31 116 CYS A CA 1
ATOM 918 C C . CYS A 1 116 ? -10.292 -0.230 -12.898 1.00 93.31 116 CYS A C 1
ATOM 920 O O . CYS A 1 116 ? -9.337 0.465 -12.575 1.00 93.31 116 CYS A O 1
ATOM 922 N N . GLU A 1 117 ? -10.750 -1.199 -12.102 1.00 90.00 117 GLU A N 1
ATOM 923 C CA . GLU A 1 117 ? -10.117 -1.559 -10.820 1.00 90.00 117 GLU A CA 1
ATOM 924 C C . GLU A 1 117 ? -8.688 -2.083 -11.018 1.00 90.00 117 GLU A C 1
ATOM 926 O O . GLU A 1 117 ? -7.770 -1.714 -10.294 1.00 90.00 117 GLU A O 1
ATOM 931 N N . THR A 1 118 ? -8.471 -2.902 -12.052 1.00 89.88 118 THR A N 1
ATOM 932 C CA . THR A 1 118 ? -7.124 -3.386 -12.403 1.00 89.88 118 THR A CA 1
ATOM 933 C C . THR A 1 118 ? -6.209 -2.233 -12.831 1.00 89.88 118 THR A C 1
ATOM 935 O O . THR A 1 118 ? -5.034 -2.195 -12.467 1.00 89.88 118 THR A O 1
ATOM 938 N N . LEU A 1 119 ? -6.739 -1.283 -13.606 1.00 94.06 119 LEU A N 1
ATOM 939 C CA . LEU A 1 119 ? -6.027 -0.066 -13.990 1.00 94.06 119 LEU A CA 1
ATOM 940 C C . LEU A 1 119 ? -5.719 0.803 -12.768 1.00 94.06 119 LEU A C 1
ATOM 942 O O . LEU A 1 119 ? -4.621 1.339 -12.665 1.00 94.06 119 LEU A O 1
ATOM 946 N N . TRP A 1 120 ? -6.656 0.926 -11.835 1.00 91.81 120 TRP A N 1
ATOM 947 C CA . TRP A 1 120 ? -6.451 1.659 -10.596 1.00 91.81 120 TRP A CA 1
ATOM 948 C C . TRP A 1 120 ? -5.321 1.061 -9.755 1.00 91.81 120 TRP A C 1
ATOM 950 O O . TRP A 1 120 ? -4.432 1.797 -9.332 1.00 91.81 120 TRP A O 1
ATOM 960 N N . ASP A 1 121 ? -5.288 -0.266 -9.600 1.00 87.00 121 ASP A N 1
ATOM 961 C CA . ASP A 1 121 ? -4.181 -0.964 -8.940 1.00 87.00 121 ASP A CA 1
ATOM 962 C C . ASP A 1 121 ? -2.839 -0.659 -9.635 1.00 87.00 121 ASP A C 1
ATOM 964 O O . ASP A 1 121 ? -1.850 -0.359 -8.967 1.00 87.00 121 ASP A O 1
ATOM 968 N N . ALA A 1 122 ? -2.804 -0.656 -10.973 1.00 89.88 122 ALA A N 1
ATOM 969 C CA . ALA A 1 122 ? -1.602 -0.317 -11.740 1.00 89.88 122 ALA A CA 1
ATOM 970 C C . ALA A 1 122 ? -1.165 1.148 -11.546 1.00 89.88 122 ALA A C 1
ATOM 972 O O . ALA A 1 122 ? 0.017 1.423 -11.329 1.00 89.88 122 ALA A O 1
ATOM 973 N N . LEU A 1 123 ? -2.113 2.092 -11.580 1.00 92.12 123 LEU A N 1
ATOM 974 C CA . LEU A 1 123 ? -1.870 3.511 -11.297 1.00 92.12 123 LEU A CA 1
ATOM 975 C C . LEU A 1 123 ? -1.345 3.702 -9.873 1.00 92.12 123 LEU A C 1
ATOM 977 O O . LEU A 1 123 ? -0.414 4.479 -9.655 1.00 92.12 123 LEU A O 1
ATOM 981 N N . TYR A 1 124 ? -1.900 2.966 -8.908 1.00 87.62 124 TYR A N 1
ATOM 982 C CA . TYR A 1 124 ? -1.424 2.956 -7.535 1.00 87.62 124 TYR A CA 1
ATOM 983 C C . TYR A 1 124 ? 0.020 2.457 -7.450 1.00 87.62 124 TYR A C 1
ATOM 985 O O . TYR A 1 124 ? 0.840 3.117 -6.810 1.00 87.62 124 TYR A O 1
ATOM 993 N N . SER A 1 125 ? 0.365 1.362 -8.128 1.00 83.50 125 SER A N 1
ATOM 994 C CA . SER A 1 125 ? 1.720 0.793 -8.137 1.00 83.50 125 SER A CA 1
ATOM 995 C C . SER A 1 125 ? 2.775 1.768 -8.671 1.00 83.50 125 SER A C 1
ATOM 997 O O . SER A 1 125 ? 3.851 1.893 -8.086 1.00 83.50 125 SER A O 1
ATOM 999 N N . VAL A 1 126 ? 2.467 2.533 -9.724 1.00 87.25 126 VAL A N 1
ATOM 1000 C CA . VAL A 1 126 ? 3.423 3.492 -10.318 1.00 87.25 126 VAL A CA 1
ATOM 1001 C C . VAL A 1 126 ? 3.316 4.914 -9.760 1.00 87.25 126 VAL A C 1
ATOM 1003 O O . VAL A 1 126 ? 4.106 5.781 -10.131 1.00 87.25 126 VAL A O 1
ATOM 1006 N N . ARG A 1 127 ? 2.374 5.178 -8.842 1.00 89.75 127 ARG A N 1
ATOM 1007 C CA . ARG A 1 127 ? 1.976 6.536 -8.422 1.00 89.75 127 ARG A CA 1
ATOM 1008 C C . ARG A 1 127 ? 3.132 7.470 -8.085 1.00 89.75 127 ARG A C 1
ATOM 1010 O O . ARG A 1 127 ? 3.105 8.628 -8.475 1.00 89.75 127 ARG A O 1
ATOM 1017 N N . LYS A 1 128 ? 4.154 6.983 -7.373 1.00 83.38 128 LYS A N 1
ATOM 1018 C CA . LYS A 1 128 ? 5.265 7.815 -6.878 1.00 83.38 128 LYS A CA 1
ATOM 1019 C C . LYS A 1 128 ? 6.220 8.282 -7.979 1.00 83.38 128 LYS A C 1
ATOM 1021 O O . LYS A 1 128 ? 6.977 9.216 -7.745 1.00 83.38 128 LYS A O 1
ATOM 1026 N N . GLN A 1 129 ? 6.155 7.678 -9.164 1.00 86.69 129 GLN A N 1
ATOM 1027 C CA . GLN A 1 129 ? 6.914 8.122 -10.337 1.00 86.69 129 GLN A CA 1
ATOM 1028 C C . GLN A 1 129 ? 6.298 9.377 -10.973 1.00 86.69 129 GLN A C 1
ATOM 1030 O O . GLN A 1 129 ? 6.967 10.113 -11.690 1.00 86.69 129 GLN A O 1
ATOM 1035 N N . TYR A 1 130 ? 5.039 9.669 -10.636 1.00 91.69 130 TYR A N 1
ATOM 1036 C CA . TYR A 1 130 ? 4.254 10.753 -11.204 1.00 91.69 130 TYR A CA 1
ATOM 1037 C C . TYR A 1 130 ? 3.705 11.633 -10.073 1.00 91.69 130 TYR A C 1
ATOM 1039 O O . TYR A 1 130 ? 2.669 11.341 -9.480 1.00 91.69 130 TYR A O 1
ATOM 1047 N N . VAL A 1 131 ? 4.381 12.745 -9.761 1.00 91.44 131 VAL A N 1
ATOM 1048 C CA . VAL A 1 131 ? 4.061 13.598 -8.591 1.00 91.44 131 VAL A CA 1
ATOM 1049 C C . VAL A 1 131 ? 2.581 13.993 -8.519 1.00 91.44 131 VAL A C 1
ATOM 1051 O O . VAL A 1 131 ? 1.991 13.993 -7.438 1.00 91.44 131 VAL A O 1
ATOM 1054 N N . GLN A 1 132 ? 1.969 14.329 -9.654 1.00 94.62 132 GLN A N 1
ATOM 1055 C CA . GLN A 1 132 ? 0.564 14.742 -9.695 1.00 94.62 132 GLN A CA 1
ATOM 1056 C C . GLN A 1 132 ? -0.400 13.564 -9.500 1.00 94.62 132 GLN A C 1
ATOM 1058 O O . GLN A 1 132 ? -1.361 13.688 -8.743 1.00 94.62 132 GLN A O 1
ATOM 1063 N N . LEU A 1 133 ? -0.095 12.401 -10.087 1.00 94.38 133 LEU A N 1
ATOM 1064 C CA . LEU A 1 133 ? -0.835 11.159 -9.848 1.00 94.38 133 LEU A CA 1
ATOM 1065 C C . LEU A 1 133 ? -0.767 10.765 -8.367 1.00 94.38 133 LEU A C 1
ATOM 1067 O O . LEU A 1 133 ? -1.787 10.432 -7.768 1.00 94.38 133 LEU A O 1
ATOM 1071 N N . TRP A 1 134 ? 0.416 10.861 -7.752 1.00 92.25 134 TRP A N 1
ATOM 1072 C CA . TRP A 1 134 ? 0.590 10.591 -6.327 1.00 92.25 134 TRP A CA 1
ATOM 1073 C C . TRP A 1 134 ? -0.269 11.515 -5.458 1.00 92.25 134 TRP A C 1
ATOM 1075 O O . TRP A 1 134 ? -0.994 11.020 -4.596 1.00 92.25 134 TRP A O 1
ATOM 1085 N N . LYS A 1 135 ? -0.251 12.833 -5.707 1.00 93.12 135 LYS A N 1
ATOM 1086 C CA . LYS A 1 135 ? -1.096 13.809 -4.988 1.00 93.12 135 LYS A CA 1
ATOM 1087 C C . LYS A 1 135 ? -2.588 13.516 -5.142 1.00 93.12 135 LYS A C 1
ATOM 1089 O O . LYS A 1 135 ? -3.346 13.609 -4.174 1.00 93.12 135 LYS A O 1
ATOM 1094 N N . TRP A 1 136 ? -3.014 13.150 -6.347 1.00 93.81 136 TRP A N 1
ATOM 1095 C CA . TRP A 1 136 ? -4.401 12.784 -6.605 1.00 93.81 136 TRP A CA 1
ATOM 1096 C C . TRP A 1 136 ? -4.805 11.521 -5.836 1.00 93.81 136 TRP A C 1
ATOM 1098 O O . TRP A 1 136 ? -5.805 11.537 -5.121 1.00 93.81 136 TRP A O 1
ATOM 1108 N N . ILE A 1 137 ? -3.979 10.474 -5.860 1.00 92.00 137 ILE A N 1
ATOM 1109 C CA . ILE A 1 137 ? -4.225 9.247 -5.091 1.00 92.00 137 ILE A CA 1
ATOM 1110 C C . ILE A 1 137 ? -4.239 9.515 -3.583 1.00 92.00 137 ILE A C 1
ATOM 1112 O O . ILE A 1 137 ? -5.075 8.949 -2.884 1.00 92.00 137 ILE A O 1
ATOM 1116 N N . GLN A 1 138 ? -3.386 10.406 -3.060 1.00 90.88 138 GLN A N 1
ATOM 1117 C CA . GLN A 1 138 ? -3.431 10.757 -1.634 1.00 90.88 138 GLN A CA 1
ATOM 1118 C C . GLN A 1 138 ? -4.772 11.358 -1.209 1.00 90.88 138 GLN A C 1
ATOM 1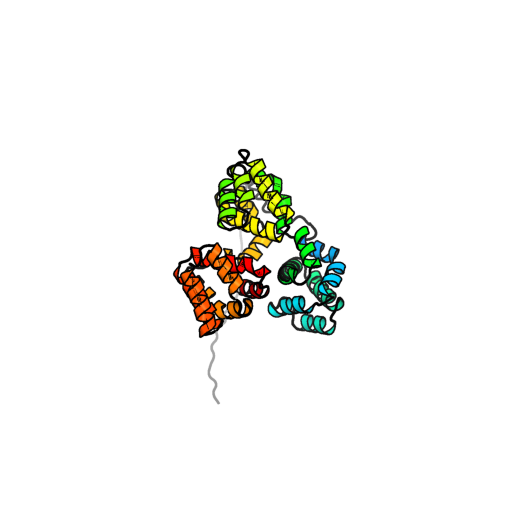120 O O . GLN A 1 138 ? -5.160 11.187 -0.058 1.00 90.88 138 GLN A O 1
ATOM 1125 N N . THR A 1 139 ? -5.480 12.029 -2.119 1.00 90.62 139 THR A N 1
ATOM 1126 C CA . THR A 1 139 ? -6.727 12.751 -1.823 1.00 90.62 139 THR A CA 1
ATOM 1127 C C . THR A 1 139 ? -7.993 11.991 -2.217 1.00 90.62 139 THR A C 1
ATOM 1129 O O . THR A 1 139 ? -9.039 12.228 -1.617 1.00 90.62 139 THR A O 1
ATOM 1132 N N . HIS A 1 140 ? -7.900 11.068 -3.178 1.00 88.94 140 HIS A N 1
ATOM 1133 C CA . HIS A 1 140 ? -9.042 10.332 -3.741 1.00 88.94 140 HIS A CA 1
ATOM 1134 C C . HIS A 1 140 ? -8.946 8.817 -3.544 1.00 88.94 140 HIS A C 1
ATOM 1136 O O . HIS A 1 140 ? -9.810 8.079 -4.017 1.00 88.94 140 HIS A O 1
ATOM 1142 N N . GLY A 1 141 ? -7.903 8.339 -2.868 1.00 88.69 141 GLY A N 1
ATOM 1143 C CA . GLY A 1 141 ? -7.652 6.916 -2.730 1.00 88.69 141 GLY A CA 1
ATOM 1144 C C . GLY A 1 141 ? -8.696 6.157 -1.908 1.00 88.69 141 GLY A C 1
ATOM 1145 O O . GLY A 1 141 ? -9.308 6.706 -0.988 1.00 88.69 141 GLY A O 1
ATOM 1146 N N . GLU A 1 142 ? -8.880 4.878 -2.245 1.00 89.50 142 GLU A N 1
ATOM 1147 C CA . GLU A 1 142 ? -9.892 3.992 -1.650 1.00 89.50 142 GLU A CA 1
ATOM 1148 C C . GLU A 1 142 ? -9.741 3.860 -0.127 1.00 89.50 142 GLU A C 1
ATOM 1150 O O . GLU A 1 142 ? -10.738 3.835 0.588 1.00 89.50 142 GLU A O 1
ATOM 1155 N N . ALA A 1 143 ? -8.511 3.845 0.403 1.00 91.81 143 ALA A N 1
ATOM 1156 C CA . ALA A 1 143 ? -8.286 3.717 1.841 1.00 91.81 143 ALA A CA 1
ATOM 1157 C C . ALA A 1 143 ? -8.718 4.973 2.607 1.00 91.81 143 ALA A C 1
ATOM 1159 O O . ALA A 1 143 ? -9.341 4.867 3.663 1.00 91.81 143 ALA A O 1
ATOM 1160 N N . LEU A 1 144 ? -8.405 6.161 2.079 1.00 94.31 144 LEU A N 1
ATOM 1161 C CA . LEU A 1 144 ? -8.852 7.423 2.675 1.00 94.31 144 LEU A CA 1
ATOM 1162 C C . LEU A 1 144 ? -10.378 7.536 2.635 1.00 94.31 144 LEU A C 1
ATOM 1164 O O . LEU A 1 144 ? -10.989 7.927 3.629 1.00 94.31 144 LEU A O 1
ATOM 1168 N N . ARG A 1 145 ? -10.983 7.180 1.499 1.00 92.12 145 ARG A N 1
ATOM 1169 C CA . ARG A 1 145 ? -12.435 7.210 1.304 1.00 92.12 145 ARG A CA 1
ATOM 1170 C C . ARG A 1 145 ? -13.149 6.261 2.259 1.00 92.12 145 ARG A C 1
ATOM 1172 O O . ARG A 1 145 ? -13.971 6.713 3.042 1.00 92.12 145 ARG A O 1
ATOM 1179 N N . ALA A 1 146 ? -12.711 5.004 2.323 1.00 93.56 146 ALA A N 1
ATOM 1180 C CA . ALA A 1 146 ? -13.270 4.009 3.232 1.00 93.56 146 ALA A CA 1
ATOM 1181 C C . ALA A 1 146 ? -13.236 4.466 4.702 1.00 93.56 146 ALA A C 1
ATOM 1183 O O . ALA A 1 146 ? -14.211 4.282 5.429 1.00 93.56 146 ALA A O 1
ATOM 1184 N N . ILE A 1 147 ? -12.136 5.090 5.146 1.00 95.94 147 ILE A N 1
ATOM 1185 C CA . ILE A 1 147 ? -12.028 5.637 6.509 1.00 95.94 147 ILE A CA 1
ATOM 1186 C C . ILE A 1 147 ? -12.987 6.816 6.726 1.00 95.94 147 ILE A C 1
ATOM 1188 O O . ILE A 1 147 ? -13.583 6.907 7.796 1.00 95.94 147 ILE A O 1
ATOM 1192 N N . ARG A 1 148 ? -13.144 7.713 5.743 1.00 94.88 148 ARG A N 1
ATOM 1193 C CA . ARG A 1 148 ? -14.072 8.855 5.828 1.00 94.88 148 ARG A CA 1
ATOM 1194 C C . ARG A 1 148 ? -15.527 8.397 5.871 1.00 94.88 148 ARG A C 1
ATOM 1196 O O . ARG A 1 148 ? -16.268 8.822 6.752 1.00 94.88 148 ARG A O 1
ATOM 1203 N N . ASP A 1 149 ? -15.907 7.484 4.986 1.00 94.00 149 ASP A N 1
ATOM 1204 C CA . ASP A 1 149 ? -17.285 7.000 4.865 1.00 94.00 149 ASP A CA 1
ATOM 1205 C C . ASP A 1 149 ? -17.742 6.240 6.115 1.00 94.00 149 ASP A C 1
ATOM 1207 O O . ASP A 1 149 ? -18.925 6.234 6.456 1.00 94.00 149 ASP A O 1
ATOM 1211 N N . LYS A 1 150 ? -16.797 5.615 6.829 1.00 95.44 150 LYS A N 1
ATOM 1212 C CA . LYS A 1 150 ? -17.043 4.905 8.088 1.00 95.44 150 LYS A CA 1
ATOM 1213 C C . LYS A 1 150 ? -16.528 5.612 9.331 1.00 95.44 150 LYS A C 1
ATOM 1215 O O . LYS A 1 150 ? -16.426 4.984 10.379 1.00 95.44 150 LYS A O 1
ATOM 1220 N N . GLU A 1 151 ? -16.259 6.912 9.271 1.00 94.88 151 GLU A N 1
ATOM 1221 C CA . GLU A 1 151 ? -15.640 7.632 10.387 1.00 94.88 151 GLU A CA 1
ATOM 1222 C C . GLU A 1 151 ? -16.443 7.525 11.693 1.00 94.88 151 GLU A C 1
ATOM 1224 O O . GLU A 1 151 ? -15.881 7.188 12.736 1.00 94.88 151 GLU A O 1
ATOM 1229 N N . SER A 1 152 ? -17.755 7.769 11.648 1.00 95.56 152 SER A N 1
ATOM 1230 C CA . SER A 1 152 ? -18.618 7.696 12.836 1.00 95.56 152 SER A CA 1
ATOM 1231 C C . SER A 1 152 ? -18.658 6.290 13.438 1.00 95.56 152 SER A C 1
ATOM 1233 O O . SER A 1 152 ? -18.565 6.132 14.656 1.00 95.56 152 SER A O 1
ATOM 1235 N N . ASP A 1 153 ? -18.737 5.269 12.585 1.00 96.38 153 ASP A N 1
ATOM 1236 C CA . ASP A 1 153 ? -18.747 3.867 13.002 1.00 96.38 153 ASP A CA 1
ATOM 1237 C C . ASP A 1 153 ? -17.393 3.461 13.603 1.00 96.38 153 ASP A C 1
ATOM 1239 O O . ASP A 1 153 ? -17.343 2.828 14.656 1.00 96.38 153 ASP A O 1
ATOM 1243 N N . LEU A 1 154 ? -16.284 3.887 12.990 1.00 95.94 154 LEU A N 1
ATOM 1244 C CA . LEU A 1 154 ? -14.927 3.649 13.485 1.00 95.94 154 LEU A CA 1
ATOM 1245 C C . LEU A 1 154 ? -14.708 4.276 14.859 1.00 95.94 154 LEU A C 1
ATOM 1247 O O . LEU A 1 154 ? -14.189 3.603 15.753 1.00 95.94 154 LEU A O 1
ATOM 1251 N N . LYS A 1 155 ? -15.151 5.527 15.050 1.00 95.69 155 LYS A N 1
ATOM 1252 C CA . LYS A 1 155 ? -15.153 6.186 16.362 1.00 95.69 155 LYS A CA 1
ATOM 1253 C C . LYS A 1 155 ? -15.911 5.337 17.380 1.00 95.69 155 LYS A C 1
ATOM 1255 O O . LYS A 1 155 ? -15.376 5.052 18.444 1.00 95.69 155 LYS A O 1
ATOM 1260 N N . LEU A 1 156 ? -17.105 4.854 17.040 1.00 95.44 156 LEU A N 1
ATOM 1261 C CA . LEU A 1 156 ? -17.931 4.057 17.949 1.00 95.44 156 LEU A CA 1
ATOM 1262 C C . LEU A 1 156 ? -17.338 2.675 18.271 1.00 95.44 156 LEU A C 1
ATOM 1264 O O . LEU A 1 156 ? -17.424 2.218 19.415 1.00 95.44 156 LEU A O 1
ATOM 1268 N N . TRP A 1 157 ? -16.752 1.988 17.289 1.00 96.38 157 TRP A N 1
ATOM 1269 C CA . TRP A 1 157 ? -16.179 0.655 17.485 1.00 96.38 157 TRP A CA 1
ATOM 1270 C C . TRP A 1 157 ? -14.889 0.699 18.303 1.00 96.38 157 TRP A C 1
ATOM 1272 O O . TRP A 1 157 ? -14.736 -0.097 19.230 1.00 96.38 157 TRP A O 1
ATOM 1282 N N . ILE A 1 158 ? -13.983 1.625 17.981 1.00 95.69 158 ILE A N 1
ATOM 1283 C CA . ILE A 1 158 ? -12.643 1.689 18.579 1.00 95.69 158 ILE A CA 1
ATOM 1284 C C . ILE A 1 158 ? -12.683 2.367 19.955 1.00 95.69 158 ILE A C 1
ATOM 1286 O O . ILE A 1 158 ? -11.974 1.924 20.857 1.00 95.69 158 ILE A O 1
ATOM 1290 N N . ALA A 1 159 ? -13.553 3.366 20.164 1.00 93.88 159 ALA A N 1
ATOM 1291 C CA . ALA A 1 159 ? -13.626 4.125 21.418 1.00 93.88 159 ALA A CA 1
ATOM 1292 C C . ALA A 1 159 ? -13.899 3.276 22.665 1.00 93.88 159 ALA A C 1
ATOM 1294 O O . ALA A 1 159 ? -13.586 3.702 23.774 1.00 93.88 159 ALA A O 1
ATOM 1295 N N . ARG A 1 160 ? -14.468 2.075 22.504 1.00 91.06 160 ARG A N 1
ATOM 1296 C CA . ARG A 1 160 ? -14.695 1.144 23.619 1.00 91.06 160 ARG A CA 1
ATOM 1297 C C . ARG A 1 160 ? -13.395 0.740 24.305 1.00 91.06 160 ARG A C 1
ATOM 1299 O O . ARG A 1 160 ? -13.358 0.653 25.527 1.00 91.06 160 ARG A O 1
ATOM 1306 N N . ASP A 1 161 ? -12.351 0.503 23.516 1.00 92.75 161 ASP A N 1
ATOM 1307 C CA . ASP A 1 161 ? -10.999 0.288 24.017 1.00 92.75 161 ASP A CA 1
ATOM 1308 C C . ASP A 1 161 ? -9.969 0.623 22.924 1.00 92.75 161 ASP A C 1
ATOM 1310 O O . ASP A 1 161 ? -9.555 -0.260 22.167 1.00 92.75 161 ASP A O 1
ATOM 1314 N N . PRO A 1 162 ? -9.516 1.883 22.814 1.00 93.69 162 PRO A N 1
ATOM 1315 C CA . PRO A 1 162 ? -8.561 2.287 21.784 1.00 93.69 162 PRO A CA 1
ATOM 1316 C C . PRO A 1 162 ? -7.148 1.724 22.016 1.00 93.69 162 PRO A C 1
ATOM 1318 O O . PRO A 1 162 ? -6.285 1.842 21.141 1.00 93.69 162 PRO A O 1
ATOM 1321 N N . LYS A 1 163 ? -6.873 1.091 23.171 1.00 93.38 163 LYS A N 1
ATOM 1322 C CA . LYS A 1 163 ? -5.519 0.648 23.542 1.00 93.38 163 LYS A CA 1
ATOM 1323 C C . LYS A 1 163 ? -4.979 -0.426 22.609 1.00 93.38 163 LYS A C 1
ATOM 1325 O O . LYS A 1 163 ? -3.786 -0.396 22.309 1.00 93.38 163 LYS A O 1
ATOM 1330 N N . HIS A 1 164 ? -5.823 -1.343 22.132 1.00 93.94 164 HIS A N 1
ATOM 1331 C CA . HIS A 1 164 ? -5.388 -2.390 21.203 1.00 93.94 164 HIS A CA 1
ATOM 1332 C C . HIS A 1 164 ? -4.824 -1.781 19.916 1.00 93.94 164 HIS A C 1
ATOM 1334 O O . HIS A 1 164 ? -3.706 -2.111 19.511 1.00 93.94 164 HIS A O 1
ATOM 1340 N N . LEU A 1 165 ? -5.554 -0.837 19.312 1.00 95.25 165 LEU A N 1
ATOM 1341 C CA . LEU A 1 165 ? -5.086 -0.119 18.130 1.00 95.25 165 LEU A CA 1
ATOM 1342 C C . LEU A 1 165 ? -3.846 0.730 18.439 1.00 95.25 165 LEU A C 1
ATOM 1344 O O . LEU A 1 165 ? -2.869 0.671 17.696 1.00 95.25 165 LEU A O 1
ATOM 1348 N N . LEU A 1 166 ? -3.849 1.479 19.543 1.00 94.62 166 LEU A N 1
ATOM 1349 C CA . LEU A 1 166 ? -2.742 2.361 19.913 1.00 94.62 166 LEU A CA 1
ATOM 1350 C C . LEU A 1 166 ? -1.418 1.595 20.091 1.00 94.62 166 LEU A C 1
ATOM 1352 O O . LEU A 1 166 ? -0.384 1.995 19.550 1.00 94.62 166 LEU A O 1
ATOM 1356 N N . LEU A 1 167 ? -1.448 0.462 20.799 1.00 90.56 167 LEU A N 1
ATOM 1357 C CA . LEU A 1 167 ? -0.285 -0.413 20.977 1.00 90.56 167 LEU A CA 1
ATOM 1358 C C . LEU A 1 167 ? 0.162 -1.042 19.653 1.00 90.56 167 LEU A C 1
ATOM 1360 O O . LEU A 1 167 ? 1.364 -1.155 19.392 1.00 90.56 167 LEU A O 1
ATOM 1364 N N . GLN A 1 168 ? -0.784 -1.414 18.789 1.00 89.44 168 GLN A N 1
ATOM 1365 C CA . GLN A 1 168 ? -0.466 -1.930 17.461 1.00 89.44 168 GLN A CA 1
ATOM 1366 C C . GLN A 1 168 ? 0.226 -0.870 16.595 1.00 89.44 168 GLN A C 1
ATOM 1368 O O . GLN A 1 168 ? 1.212 -1.173 15.928 1.00 89.44 168 GLN A O 1
ATOM 1373 N N . LEU A 1 169 ? -0.247 0.375 16.611 1.00 90.88 169 LEU A N 1
ATOM 1374 C CA . LEU A 1 169 ? 0.351 1.469 15.847 1.00 90.88 169 LEU A CA 1
ATOM 1375 C C . LEU A 1 169 ? 1.761 1.809 16.349 1.00 90.88 169 LEU A C 1
ATOM 1377 O O . LEU A 1 169 ? 2.681 1.950 15.540 1.00 90.88 169 LEU A O 1
ATOM 1381 N N . MET A 1 170 ? 1.946 1.876 17.669 1.00 87.31 170 MET A N 1
ATOM 1382 C CA . MET A 1 170 ? 3.239 2.166 18.296 1.00 87.31 170 MET A CA 1
ATOM 1383 C C . MET A 1 170 ? 4.262 1.053 18.049 1.00 87.31 170 MET A C 1
ATOM 1385 O O . MET A 1 170 ? 5.356 1.322 17.556 1.00 87.31 170 MET A O 1
ATOM 1389 N N . SER A 1 171 ? 3.896 -0.210 18.290 1.00 78.94 171 SER A N 1
ATOM 1390 C CA . SER A 1 171 ? 4.806 -1.354 18.096 1.00 78.94 171 SER A CA 1
ATOM 1391 C C . SER A 1 171 ? 5.279 -1.523 16.648 1.00 78.94 171 SER A C 1
ATOM 1393 O O . SER A 1 171 ? 6.316 -2.136 16.390 1.00 78.94 171 SER A O 1
ATOM 1395 N N . ARG A 1 172 ? 4.528 -0.969 15.692 1.00 77.12 172 ARG A N 1
ATOM 1396 C CA . ARG A 1 172 ? 4.840 -0.978 14.260 1.00 77.12 172 ARG A CA 1
ATOM 1397 C C . ARG A 1 172 ? 5.493 0.318 13.771 1.00 77.12 172 ARG A C 1
ATOM 1399 O O . ARG A 1 172 ? 5.718 0.438 12.569 1.00 77.12 172 ARG A O 1
ATOM 1406 N N . GLY A 1 173 ? 5.771 1.278 14.658 1.00 78.88 173 GLY A N 1
ATOM 1407 C CA . GLY A 1 173 ? 6.354 2.575 14.304 1.00 78.88 173 GLY A CA 1
ATOM 1408 C C . GLY A 1 173 ? 5.485 3.391 13.341 1.00 78.88 173 GLY A C 1
ATOM 1409 O O . GLY A 1 173 ? 6.015 4.097 12.489 1.00 78.88 173 GLY A O 1
ATOM 1410 N N . ARG A 1 174 ? 4.154 3.241 13.408 1.00 84.38 174 ARG A N 1
ATOM 1411 C CA . ARG A 1 174 ? 3.199 3.945 12.526 1.00 84.38 174 ARG A CA 1
ATOM 1412 C C . ARG A 1 174 ? 2.812 5.321 13.031 1.00 84.38 174 ARG A C 1
ATOM 1414 O O . ARG A 1 174 ? 2.301 6.123 12.261 1.00 84.38 174 ARG A O 1
ATOM 1421 N N . ILE A 1 175 ? 3.046 5.564 14.312 1.00 89.38 175 ILE A N 1
ATOM 1422 C CA . ILE A 1 175 ? 2.817 6.842 14.965 1.00 89.38 175 ILE A CA 1
ATOM 1423 C C . ILE A 1 175 ? 4.090 7.257 15.707 1.00 89.38 175 ILE A C 1
ATOM 1425 O O . ILE A 1 175 ? 4.821 6.384 16.187 1.00 89.38 175 ILE A O 1
ATOM 1429 N N . PRO A 1 176 ? 4.372 8.564 15.793 1.00 88.69 176 PRO A N 1
ATOM 1430 C CA . PRO A 1 176 ? 5.489 9.077 16.573 1.00 88.69 176 PRO A CA 1
ATOM 1431 C C . PRO A 1 176 ? 5.228 8.926 18.082 1.00 88.69 176 PRO A C 1
ATOM 1433 O O . PRO A 1 176 ? 4.081 8.790 18.523 1.00 88.69 176 PRO A O 1
ATOM 1436 N N . ASN A 1 177 ? 6.296 8.947 18.885 1.00 87.69 177 ASN A N 1
ATOM 1437 C CA . ASN A 1 177 ? 6.211 8.756 20.339 1.00 87.69 177 ASN A CA 1
ATOM 1438 C C . ASN A 1 177 ? 5.405 9.865 21.027 1.00 87.69 177 ASN A C 1
ATOM 1440 O O . ASN A 1 177 ? 4.736 9.612 22.032 1.00 87.69 177 ASN A O 1
ATOM 1444 N N . GLU A 1 178 ? 5.452 11.077 20.478 1.00 91.56 178 GLU A N 1
ATOM 1445 C CA . GLU A 1 178 ? 4.701 12.236 20.948 1.00 91.56 178 GLU A CA 1
ATOM 1446 C C . GLU A 1 178 ? 3.196 11.965 20.838 1.00 91.56 178 GLU A C 1
ATOM 1448 O O . GLU A 1 178 ? 2.494 12.015 21.847 1.00 91.56 178 GLU A O 1
ATOM 1453 N N . LEU A 1 179 ? 2.729 11.540 19.654 1.00 93.62 179 LEU A N 1
ATOM 1454 C CA . LEU A 1 179 ? 1.323 11.184 19.431 1.00 93.62 179 LEU A CA 1
ATOM 1455 C C . LEU A 1 179 ? 0.896 9.999 20.301 1.00 93.62 179 LEU A C 1
ATOM 1457 O O . LEU A 1 179 ? -0.210 9.981 20.828 1.00 93.62 179 LEU A O 1
ATOM 1461 N N . PHE A 1 180 ? 1.765 8.999 20.474 1.00 93.38 180 PHE A N 1
ATOM 1462 C CA . PHE A 1 180 ? 1.468 7.873 21.359 1.00 93.38 180 PHE A CA 1
ATOM 1463 C C . PHE A 1 180 ? 1.254 8.325 22.809 1.00 93.38 180 PHE A C 1
ATOM 1465 O O . PHE A 1 180 ? 0.328 7.858 23.473 1.00 93.38 180 PHE A O 1
ATOM 1472 N N . THR A 1 181 ? 2.107 9.223 23.302 1.00 93.00 181 THR A N 1
ATOM 1473 C CA . THR A 1 181 ? 2.036 9.738 24.675 1.00 93.00 181 THR A CA 1
ATOM 1474 C C . THR A 1 181 ? 0.772 10.566 24.883 1.00 93.00 181 THR A C 1
ATOM 1476 O O . THR A 1 181 ? 0.081 10.370 25.882 1.00 93.00 181 THR A O 1
ATOM 1479 N N . GLU A 1 182 ? 0.443 11.424 23.916 1.00 95.12 182 GLU A N 1
ATOM 1480 C CA . GLU A 1 182 ? -0.792 12.205 23.892 1.00 95.12 182 GLU A CA 1
ATOM 1481 C C . GLU A 1 182 ? -2.024 11.291 23.894 1.00 95.12 182 GLU A C 1
ATOM 1483 O O . GLU A 1 182 ? -2.813 11.323 24.836 1.00 95.12 182 GLU A O 1
ATOM 1488 N N . ALA A 1 183 ? -2.132 10.383 22.919 1.00 93.88 183 ALA A N 1
ATOM 1489 C CA . ALA A 1 183 ? -3.270 9.477 22.781 1.00 93.88 183 ALA A CA 1
ATOM 1490 C C . ALA A 1 183 ? -3.466 8.569 24.005 1.00 93.88 183 ALA A C 1
ATOM 1492 O O . ALA A 1 183 ? -4.599 8.281 24.388 1.00 93.88 183 ALA A O 1
ATOM 1493 N N . LYS A 1 184 ? -2.377 8.135 24.653 1.00 92.62 184 LYS A N 1
ATOM 1494 C CA . LYS A 1 184 ? -2.424 7.342 25.893 1.00 92.62 184 LYS A CA 1
ATOM 1495 C C . LYS A 1 184 ? -2.947 8.147 27.090 1.00 92.62 184 LYS A C 1
ATOM 1497 O O . LYS A 1 184 ? -3.484 7.552 28.025 1.00 92.62 184 LYS A O 1
ATOM 1502 N N . GLY A 1 185 ? -2.743 9.465 27.092 1.00 90.12 185 GLY A N 1
ATOM 1503 C CA . GLY A 1 185 ? -3.206 10.375 28.141 1.00 90.12 185 GLY A CA 1
ATOM 1504 C C . GLY A 1 185 ? -4.694 10.725 28.051 1.00 90.12 185 GLY A C 1
ATOM 1505 O O . GLY A 1 185 ? -5.276 11.138 29.057 1.00 90.12 185 GLY A O 1
ATOM 1506 N N . ILE A 1 186 ? -5.318 10.532 26.886 1.00 94.06 186 ILE A N 1
ATOM 1507 C CA . ILE A 1 186 ? -6.735 10.827 26.659 1.00 94.06 186 ILE A CA 1
ATOM 1508 C C . ILE A 1 186 ? -7.612 9.779 27.359 1.00 94.06 186 ILE A C 1
ATOM 1510 O O . ILE A 1 186 ? -7.453 8.573 27.169 1.00 94.06 186 ILE A O 1
ATOM 1514 N N . ARG A 1 187 ? -8.556 10.246 28.188 1.00 91.00 187 ARG A N 1
ATOM 1515 C CA . ARG A 1 187 ? -9.507 9.379 28.911 1.00 91.00 187 ARG A CA 1
ATOM 1516 C C . ARG A 1 187 ? -10.744 9.043 28.088 1.00 91.00 187 ARG A C 1
ATOM 1518 O O . ARG A 1 187 ? -11.327 7.981 28.291 1.00 91.00 187 ARG A O 1
ATOM 1525 N N . ASP A 1 188 ? -11.144 9.947 27.203 1.00 94.06 188 ASP A N 1
ATOM 1526 C CA . ASP A 1 188 ? -12.282 9.755 26.318 1.00 94.06 188 ASP A CA 1
ATOM 1527 C C . ASP A 1 188 ? -11.867 8.920 25.096 1.00 94.06 188 ASP A C 1
ATOM 1529 O O . ASP A 1 188 ? -10.999 9.295 24.306 1.00 94.06 188 ASP A O 1
ATOM 1533 N N . GLY A 1 189 ? -12.468 7.740 24.944 1.00 92.44 189 GLY A N 1
ATOM 1534 C CA . GLY A 1 189 ? -12.118 6.837 23.852 1.00 92.44 189 GLY A CA 1
ATOM 1535 C C . GLY A 1 189 ? -12.477 7.380 22.466 1.00 92.44 189 GLY A C 1
ATOM 1536 O O . GLY A 1 189 ? -11.804 7.036 21.491 1.00 92.44 189 GLY A O 1
ATOM 1537 N N . VAL A 1 190 ? -13.506 8.227 22.365 1.00 94.75 190 VAL A N 1
ATOM 1538 C CA . VAL A 1 190 ? -13.929 8.858 21.108 1.00 94.75 190 VAL A CA 1
ATOM 1539 C C . VAL A 1 190 ? -12.911 9.912 20.706 1.00 94.75 190 VAL A C 1
ATOM 1541 O O . VAL A 1 190 ? -12.438 9.870 19.574 1.00 94.75 190 VAL A O 1
ATOM 1544 N N . GLU A 1 191 ? -12.508 10.777 21.635 1.00 95.56 191 GLU A N 1
ATOM 1545 C CA . GLU A 1 191 ? -11.467 11.789 21.416 1.00 95.56 191 GLU A CA 1
ATOM 1546 C C . GLU A 1 191 ? -10.125 11.137 21.043 1.00 95.56 191 GLU A C 1
ATOM 1548 O O . GLU A 1 191 ? -9.477 11.536 20.076 1.00 95.56 191 GLU A O 1
ATOM 1553 N N . CYS A 1 192 ? -9.743 10.059 21.740 1.00 95.94 192 CYS A N 1
ATOM 1554 C CA . CYS A 1 192 ? -8.535 9.292 21.431 1.00 95.94 192 CYS A CA 1
ATOM 1555 C C . CYS A 1 192 ? -8.592 8.699 20.015 1.00 95.94 192 CYS A C 1
ATOM 1557 O O . CYS A 1 192 ? -7.640 8.805 19.239 1.00 95.94 192 CYS A O 1
ATOM 1559 N N . THR A 1 193 ? -9.726 8.093 19.653 1.00 95.56 193 THR A N 1
ATOM 1560 C CA . THR A 1 193 ? -9.915 7.520 18.316 1.00 95.56 193 THR A CA 1
ATOM 1561 C C . THR A 1 193 ? -9.901 8.607 17.248 1.00 95.56 193 THR A C 1
ATOM 1563 O O . THR A 1 193 ? -9.267 8.437 16.212 1.00 95.56 193 THR A O 1
ATOM 1566 N N . GLU A 1 194 ? -10.560 9.734 17.495 1.00 96.62 194 GLU A N 1
ATOM 1567 C CA . GLU A 1 194 ? -10.603 10.872 16.585 1.00 96.62 194 GLU A CA 1
ATOM 1568 C C . GLU A 1 194 ? -9.213 11.442 16.305 1.00 96.62 194 GLU A C 1
ATOM 1570 O O . GLU A 1 194 ? -8.869 11.625 15.136 1.00 96.62 194 GLU A O 1
ATOM 1575 N N . LEU A 1 195 ? -8.389 11.627 17.340 1.00 96.62 195 LEU A N 1
ATOM 1576 C CA . LEU A 1 195 ? -6.993 12.037 17.189 1.00 96.62 195 LEU A CA 1
ATOM 1577 C C . LEU A 1 195 ? -6.234 11.089 16.247 1.00 96.62 195 LEU A C 1
ATOM 1579 O O . LEU A 1 195 ? -5.564 11.535 15.312 1.00 96.62 195 LEU A O 1
ATOM 1583 N N . LEU A 1 196 ? -6.371 9.774 16.455 1.00 96.44 196 LEU A N 1
ATOM 1584 C CA . LEU A 1 196 ? -5.721 8.769 15.613 1.00 96.44 196 LEU A CA 1
ATOM 1585 C C . LEU A 1 196 ? -6.241 8.813 14.170 1.00 96.44 196 LEU A C 1
ATOM 1587 O O . LEU A 1 196 ? -5.440 8.822 13.237 1.00 96.44 196 LEU A O 1
ATOM 1591 N N . LEU A 1 197 ? -7.559 8.865 13.957 1.00 97.19 197 LEU A N 1
ATOM 1592 C CA . LEU A 1 197 ? -8.139 8.917 12.611 1.00 97.19 197 LEU A CA 1
ATOM 1593 C C . LEU A 1 197 ? -7.706 10.183 11.861 1.00 97.19 197 LEU A C 1
ATOM 1595 O O . LEU A 1 197 ? -7.325 10.095 10.692 1.00 97.19 197 LEU A O 1
ATOM 1599 N N . ASN A 1 198 ? -7.719 11.343 12.521 1.00 97.19 198 ASN A N 1
ATOM 1600 C CA . ASN A 1 198 ? -7.307 12.615 11.926 1.00 97.19 198 ASN A CA 1
ATOM 1601 C C . ASN A 1 198 ? -5.829 12.594 11.526 1.00 97.19 198 ASN A C 1
ATOM 1603 O O . ASN A 1 198 ? -5.512 12.944 10.389 1.00 97.19 198 ASN A O 1
ATOM 1607 N N . PHE A 1 199 ? -4.951 12.051 12.379 1.00 96.44 199 PHE A N 1
ATOM 1608 C CA . PHE A 1 199 ? -3.527 11.897 12.070 1.00 96.44 199 PHE A CA 1
ATOM 1609 C C . PHE A 1 199 ? -3.278 11.173 10.735 1.00 96.44 199 PHE A C 1
ATOM 1611 O O . PHE A 1 199 ? -2.421 11.596 9.952 1.00 96.44 199 PHE A O 1
ATOM 1618 N N . PHE A 1 200 ? -4.008 10.088 10.455 1.00 96.56 200 PHE A N 1
ATOM 1619 C CA . PHE A 1 200 ? -3.856 9.346 9.199 1.00 96.56 200 PHE A CA 1
ATOM 1620 C C . PHE A 1 200 ? -4.570 10.034 8.029 1.00 96.56 200 PHE A C 1
ATOM 1622 O O . PHE A 1 200 ? -3.989 10.136 6.949 1.00 96.56 200 PHE A O 1
ATOM 1629 N N . LYS A 1 201 ? -5.786 10.563 8.236 1.00 96.06 201 LYS A N 1
ATOM 1630 C CA . LYS A 1 201 ? -6.553 11.267 7.190 1.00 96.06 201 LYS A CA 1
ATOM 1631 C C . LYS A 1 201 ? -5.808 12.480 6.629 1.00 96.06 201 LYS A C 1
ATOM 1633 O O . LYS A 1 201 ? -5.836 12.694 5.420 1.00 96.06 201 LYS A O 1
ATOM 1638 N N . GLU A 1 202 ? -5.143 13.257 7.483 1.00 95.44 202 GLU A N 1
ATOM 1639 C CA . GLU A 1 202 ? -4.376 14.446 7.080 1.00 95.44 202 GLU A CA 1
ATOM 1640 C C . GLU A 1 202 ? -3.148 14.107 6.226 1.00 95.44 202 GLU A C 1
ATOM 1642 O O . GLU A 1 202 ? -2.725 14.912 5.399 1.00 95.44 202 GLU A O 1
ATOM 1647 N N . ARG A 1 203 ? -2.588 12.905 6.397 1.00 93.06 203 ARG A N 1
ATOM 1648 C CA . ARG A 1 203 ? -1.421 12.422 5.641 1.00 93.06 203 ARG A CA 1
ATOM 1649 C C . ARG A 1 203 ? -1.790 11.742 4.322 1.00 93.06 203 ARG A C 1
ATOM 1651 O O . ARG A 1 203 ? -0.933 11.595 3.454 1.00 93.06 203 ARG A O 1
ATOM 1658 N N . GLY A 1 204 ? -3.063 11.397 4.144 1.00 93.62 204 GLY A N 1
ATOM 1659 C CA . GLY A 1 204 ? -3.613 10.898 2.890 1.00 93.62 204 GLY A CA 1
ATOM 1660 C C . GLY A 1 204 ? -3.689 9.376 2.793 1.00 93.62 204 GLY A C 1
ATOM 1661 O O . GLY A 1 204 ? -3.463 8.633 3.750 1.00 93.62 204 GLY A O 1
ATOM 1662 N N . ASN A 1 205 ? -4.066 8.911 1.604 1.00 91.75 205 ASN A N 1
ATOM 1663 C CA . ASN A 1 205 ? -4.401 7.516 1.331 1.00 91.75 205 ASN A CA 1
ATOM 1664 C C . ASN A 1 205 ? -3.341 6.490 1.755 1.00 91.75 205 ASN A C 1
ATOM 1666 O O . ASN A 1 205 ? -3.709 5.434 2.262 1.00 91.75 205 ASN A O 1
ATOM 1670 N N . ASP A 1 206 ? -2.049 6.760 1.555 1.00 87.88 206 ASP A N 1
ATOM 1671 C CA . ASP A 1 206 ? -1.008 5.777 1.894 1.00 87.88 206 ASP A CA 1
ATOM 1672 C C . ASP A 1 206 ? -0.929 5.544 3.410 1.00 87.88 206 ASP A C 1
ATOM 1674 O O . ASP A 1 206 ? -0.758 4.411 3.866 1.00 87.88 206 ASP A O 1
ATOM 1678 N N . ASP A 1 207 ? -1.114 6.597 4.200 1.00 91.00 207 ASP A N 1
ATOM 1679 C CA . ASP A 1 207 ? -1.155 6.516 5.655 1.00 91.00 207 ASP A CA 1
ATOM 1680 C C . ASP A 1 207 ? -2.488 5.930 6.147 1.00 91.00 207 ASP A C 1
ATOM 1682 O O . ASP A 1 207 ? -2.485 5.052 7.014 1.00 91.00 207 ASP A O 1
ATOM 1686 N N . CYS A 1 208 ? -3.618 6.264 5.516 1.00 94.31 208 CYS A N 1
ATOM 1687 C CA . CYS A 1 208 ? -4.882 5.560 5.757 1.00 94.31 208 CYS A CA 1
ATOM 1688 C C . CYS A 1 208 ? -4.787 4.054 5.457 1.00 94.31 208 CYS A C 1
ATOM 1690 O O . CYS A 1 208 ? -5.351 3.246 6.193 1.00 94.31 208 CYS A O 1
ATOM 1692 N N . LEU A 1 209 ? -4.034 3.640 4.435 1.00 89.62 209 LEU A N 1
ATOM 1693 C CA . LEU A 1 209 ? -3.817 2.222 4.146 1.00 89.62 209 LEU A CA 1
ATOM 1694 C C . LEU A 1 209 ? -3.002 1.535 5.255 1.00 89.62 209 LEU A C 1
ATOM 1696 O O . LEU A 1 209 ? -3.318 0.410 5.649 1.00 89.62 209 LEU A O 1
ATOM 1700 N N . LYS A 1 210 ? -1.986 2.210 5.813 1.00 88.19 210 LYS A N 1
ATOM 1701 C CA . LYS A 1 210 ? -1.249 1.707 6.991 1.00 88.19 210 LYS A CA 1
ATOM 1702 C C . LYS A 1 210 ? -2.184 1.537 8.191 1.00 88.19 210 LYS A C 1
ATOM 1704 O O . LYS A 1 210 ? -2.084 0.528 8.893 1.00 88.19 210 LYS A O 1
ATOM 1709 N N . LEU A 1 211 ? -3.106 2.479 8.398 1.00 94.31 211 LEU A N 1
ATOM 1710 C CA . LEU A 1 211 ? -4.135 2.381 9.431 1.00 94.31 211 LEU A CA 1
ATOM 1711 C C . LEU A 1 211 ? -5.069 1.186 9.192 1.00 94.31 211 LEU A C 1
ATOM 1713 O O . LEU A 1 211 ? -5.293 0.418 10.123 1.00 94.31 211 LEU A O 1
ATOM 1717 N N . LEU A 1 212 ? -5.553 0.962 7.966 1.00 93.12 212 LEU A N 1
ATOM 1718 C CA . LEU A 1 212 ? -6.397 -0.199 7.644 1.00 93.12 212 LEU A CA 1
ATOM 1719 C C . LEU A 1 212 ? -5.699 -1.528 7.956 1.00 93.12 212 LEU A C 1
ATOM 1721 O O . LEU A 1 212 ? -6.313 -2.423 8.535 1.00 93.12 212 LEU A O 1
ATOM 1725 N N . PHE A 1 213 ? -4.402 -1.657 7.662 1.00 87.31 213 PHE A N 1
ATOM 1726 C CA . PHE A 1 213 ? -3.648 -2.854 8.047 1.00 87.31 213 PHE A CA 1
ATOM 1727 C C . PHE A 1 213 ? -3.481 -2.998 9.564 1.00 87.31 213 PHE A C 1
ATOM 1729 O O . PHE A 1 213 ? -3.498 -4.121 10.078 1.00 87.31 213 PHE A O 1
ATOM 1736 N N . ALA A 1 214 ? -3.330 -1.892 10.296 1.00 90.44 214 ALA A N 1
ATOM 1737 C CA . ALA A 1 214 ? -3.301 -1.923 11.755 1.00 90.44 214 ALA A CA 1
ATOM 1738 C C . ALA A 1 214 ? -4.656 -2.367 12.327 1.00 90.44 214 ALA A C 1
ATOM 1740 O O . ALA A 1 214 ? -4.684 -3.274 13.157 1.00 90.44 214 ALA A O 1
ATOM 1741 N N . LEU A 1 215 ? -5.758 -1.813 11.815 1.00 93.31 215 LEU A N 1
ATOM 1742 C CA . LEU A 1 215 ? -7.132 -2.188 12.157 1.00 93.31 215 LEU A CA 1
ATOM 1743 C C . LEU A 1 215 ? -7.401 -3.670 11.876 1.00 93.31 215 LEU A C 1
ATOM 1745 O O . LEU A 1 215 ? -7.928 -4.379 12.728 1.00 93.31 215 LEU A O 1
ATOM 1749 N N . GLN A 1 216 ? -6.948 -4.180 10.731 1.00 89.56 216 GLN A N 1
ATOM 1750 C CA . GLN A 1 216 ? -7.077 -5.594 10.383 1.00 89.56 216 GLN A CA 1
ATOM 1751 C C . GLN A 1 216 ? -6.298 -6.516 11.329 1.00 89.56 216 GLN A C 1
ATOM 1753 O O . GLN A 1 216 ? -6.727 -7.638 11.598 1.00 89.56 216 GLN A O 1
ATOM 1758 N N . ALA A 1 217 ? -5.166 -6.059 11.869 1.00 85.25 217 ALA A N 1
ATOM 1759 C CA . ALA A 1 217 ? -4.400 -6.827 12.847 1.00 85.25 217 ALA A CA 1
ATOM 1760 C C . ALA A 1 217 ? -5.107 -6.937 14.208 1.00 85.25 217 ALA A C 1
ATOM 1762 O O . ALA A 1 217 ? -4.910 -7.934 14.900 1.00 85.25 217 ALA A O 1
ATOM 1763 N N . VAL A 1 218 ? -5.939 -5.954 14.564 1.00 91.31 218 VAL A N 1
ATOM 1764 C CA . VAL A 1 218 ? -6.708 -5.913 15.823 1.00 91.31 218 VAL A CA 1
ATOM 1765 C C . VAL A 1 218 ? -8.199 -6.201 15.620 1.00 91.31 218 VAL A C 1
ATOM 1767 O O . VAL A 1 218 ? -8.991 -6.055 16.542 1.00 91.31 218 VAL A O 1
ATOM 1770 N N . GLN A 1 219 ? -8.607 -6.651 14.430 1.00 91.25 219 GLN A N 1
ATOM 1771 C CA . GLN A 1 219 ? -10.021 -6.801 14.059 1.00 91.25 219 GLN A CA 1
ATOM 1772 C C . GLN A 1 219 ? -10.827 -7.709 14.998 1.00 91.25 219 GLN A C 1
ATOM 1774 O O . GLN A 1 219 ? -12.025 -7.521 15.159 1.00 91.25 219 GLN A O 1
ATOM 1779 N N . ASN A 1 220 ? -10.192 -8.702 15.626 1.00 91.31 220 ASN A N 1
ATOM 1780 C CA . ASN A 1 220 ? -10.892 -9.619 16.527 1.00 91.31 220 ASN A CA 1
ATOM 1781 C C . ASN A 1 220 ? -11.308 -8.955 17.849 1.00 91.31 220 ASN A C 1
ATOM 1783 O O . ASN A 1 220 ? -12.201 -9.477 18.507 1.00 91.31 220 ASN A O 1
ATOM 1787 N N . GLU A 1 221 ? -10.718 -7.809 18.192 1.00 94.19 221 GLU A N 1
ATOM 1788 C CA . GLU A 1 221 ? -11.093 -7.012 19.365 1.00 94.19 221 GLU A CA 1
ATOM 1789 C C . GLU A 1 221 ? -12.356 -6.168 19.100 1.00 94.19 221 GLU A C 1
ATOM 1791 O O . GLU A 1 221 ? -13.019 -5.710 20.028 1.00 94.19 221 GLU A O 1
ATOM 1796 N N . TYR A 1 222 ? -12.731 -5.985 17.826 1.00 94.38 222 TYR A N 1
ATOM 1797 C CA . TYR A 1 222 ? -13.807 -5.089 17.403 1.00 94.38 222 TYR A CA 1
ATOM 1798 C C . TYR A 1 222 ? -14.724 -5.777 16.365 1.00 94.38 222 TYR A C 1
ATOM 1800 O O . TYR A 1 222 ? -14.455 -5.723 15.163 1.00 94.38 222 TYR A O 1
ATOM 1808 N N . PRO A 1 223 ? -15.844 -6.406 16.774 1.00 91.38 223 PRO A N 1
ATOM 1809 C CA . PRO A 1 223 ? -16.694 -7.177 15.860 1.00 91.38 223 PRO A CA 1
ATOM 1810 C C . PRO A 1 223 ? -17.215 -6.394 14.642 1.00 91.38 223 PRO A C 1
ATOM 1812 O O . PRO A 1 223 ? -17.117 -6.890 13.523 1.00 91.38 223 PRO A O 1
ATOM 1815 N N . GLY A 1 224 ? -17.695 -5.158 14.840 1.00 92.69 224 GLY A N 1
ATOM 1816 C CA . GLY A 1 224 ? -18.179 -4.308 13.739 1.00 92.69 224 GLY A CA 1
ATOM 1817 C C . GLY A 1 224 ? -17.073 -3.918 12.753 1.00 92.69 224 GLY A C 1
ATOM 1818 O O . GLY A 1 224 ? -17.276 -3.941 11.542 1.00 92.69 224 GLY A O 1
ATOM 1819 N N . LEU A 1 225 ? -15.860 -3.679 13.263 1.00 94.25 225 LEU A N 1
ATOM 1820 C CA . LEU A 1 225 ? -14.679 -3.423 12.438 1.00 94.25 225 LEU A CA 1
ATOM 1821 C C . LEU A 1 225 ? -14.337 -4.639 11.572 1.00 94.25 225 LEU A C 1
ATOM 1823 O O . LEU A 1 225 ? -14.036 -4.486 10.393 1.00 94.25 225 LEU A O 1
ATOM 1827 N N . LYS A 1 226 ? -14.382 -5.848 12.143 1.00 93.19 226 LYS A N 1
ATOM 1828 C CA . LYS A 1 226 ? -14.082 -7.091 11.421 1.00 93.19 226 LYS A CA 1
ATOM 1829 C C . LYS A 1 226 ? -15.041 -7.331 10.261 1.00 93.19 226 LYS A C 1
ATOM 1831 O O . LYS A 1 226 ? -14.594 -7.709 9.181 1.00 93.19 226 LYS A O 1
ATOM 1836 N N . GLU A 1 227 ? -16.335 -7.126 10.488 1.00 93.31 227 GLU A N 1
ATOM 1837 C CA . GLU A 1 227 ? -17.355 -7.259 9.447 1.00 93.31 227 GLU A CA 1
ATOM 1838 C C . GLU A 1 227 ? -17.118 -6.251 8.319 1.00 93.31 227 GLU A C 1
ATOM 1840 O O . GLU A 1 227 ? -17.015 -6.638 7.155 1.00 93.31 227 GLU A O 1
ATOM 1845 N N . TRP A 1 228 ? -16.925 -4.978 8.670 1.00 95.25 228 TRP A N 1
ATOM 1846 C CA . TRP A 1 228 ? -16.671 -3.925 7.693 1.00 95.25 228 TRP A CA 1
ATOM 1847 C C . TRP A 1 228 ? -15.394 -4.160 6.880 1.00 95.25 228 TRP A C 1
ATOM 1849 O O . TRP A 1 228 ? -15.443 -4.128 5.652 1.00 95.25 228 TRP A O 1
ATOM 1859 N N . LEU A 1 229 ? -14.267 -4.470 7.532 1.00 92.38 229 LEU A N 1
ATOM 1860 C CA . LEU A 1 229 ? -13.007 -4.776 6.843 1.00 92.38 229 LEU A CA 1
ATOM 1861 C C . LEU A 1 229 ? -13.144 -5.980 5.900 1.00 92.38 229 LEU A C 1
ATOM 1863 O O . LEU A 1 229 ? -12.491 -6.017 4.857 1.00 92.38 229 LEU A O 1
ATOM 1867 N N . GLY A 1 230 ? -13.992 -6.955 6.244 1.00 87.44 230 GLY A N 1
ATOM 1868 C CA . GLY A 1 230 ? -14.303 -8.103 5.392 1.00 87.44 230 GLY A CA 1
ATOM 1869 C C . GLY A 1 230 ? -15.054 -7.739 4.106 1.00 87.44 230 GLY A C 1
ATOM 1870 O O . GLY A 1 230 ? -14.917 -8.452 3.111 1.00 87.44 230 GLY A O 1
ATOM 1871 N N . GLY A 1 231 ? -15.800 -6.630 4.113 1.00 88.62 231 GLY A N 1
ATOM 1872 C CA . GLY A 1 231 ? -16.524 -6.093 2.958 1.00 88.62 231 GLY A CA 1
ATOM 1873 C C . GLY A 1 231 ? -15.694 -5.192 2.037 1.00 88.62 231 GLY A C 1
ATOM 1874 O O . GLY A 1 231 ? -16.166 -4.831 0.963 1.00 88.62 231 GLY A O 1
ATOM 1875 N N . LEU A 1 232 ? -14.462 -4.830 2.414 1.00 89.38 232 LEU A N 1
ATOM 1876 C CA . LEU A 1 232 ? -13.597 -3.974 1.598 1.00 89.38 232 LEU A CA 1
ATOM 1877 C C . LEU A 1 232 ? -12.880 -4.789 0.510 1.00 89.38 232 LEU A C 1
ATOM 1879 O O . LEU A 1 232 ? -11.786 -5.325 0.722 1.00 89.38 232 LEU A O 1
ATOM 1883 N N . ASP A 1 233 ? -13.479 -4.857 -0.680 1.00 83.25 233 ASP A N 1
ATOM 1884 C CA . ASP A 1 233 ? -12.942 -5.624 -1.811 1.00 83.25 233 ASP A CA 1
ATOM 1885 C C . ASP A 1 233 ? -11.514 -5.195 -2.197 1.00 83.25 233 ASP A C 1
ATOM 1887 O O . ASP A 1 233 ? -10.652 -6.057 -2.405 1.00 83.25 233 ASP A O 1
ATOM 1891 N N . PHE A 1 234 ? -11.212 -3.892 -2.196 1.00 84.00 234 PHE A N 1
ATOM 1892 C CA . PHE A 1 234 ? -9.866 -3.380 -2.479 1.00 84.00 234 PHE A CA 1
ATOM 1893 C C . PHE A 1 234 ? -8.838 -3.824 -1.433 1.00 84.00 234 PHE A C 1
ATOM 1895 O O . PHE A 1 234 ? -7.730 -4.245 -1.773 1.00 84.00 234 PHE A O 1
ATOM 1902 N N . LEU A 1 235 ? -9.212 -3.824 -0.149 1.00 83.44 235 LEU A N 1
ATOM 1903 C CA . LEU A 1 235 ? -8.331 -4.282 0.920 1.00 83.44 235 LEU A CA 1
ATOM 1904 C C . LEU A 1 235 ? -8.077 -5.786 0.792 1.00 83.44 235 LEU A C 1
ATOM 1906 O O . LEU A 1 235 ? -6.963 -6.243 1.051 1.00 83.44 235 LEU A O 1
ATOM 1910 N N . ARG A 1 236 ? -9.066 -6.564 0.332 1.00 80.06 236 ARG A N 1
ATOM 1911 C CA . ARG A 1 236 ? -8.894 -7.987 0.005 1.00 80.06 236 ARG A CA 1
ATOM 1912 C C . ARG A 1 236 ? -7.943 -8.188 -1.180 1.00 80.06 236 ARG A C 1
ATOM 1914 O O . ARG A 1 236 ? -7.075 -9.059 -1.088 1.00 80.06 236 ARG A O 1
ATOM 1921 N N . ARG A 1 237 ? -8.063 -7.392 -2.255 1.00 79.12 237 ARG A N 1
ATOM 1922 C CA . ARG A 1 237 ? -7.126 -7.409 -3.402 1.00 79.12 237 ARG A CA 1
ATOM 1923 C C . ARG A 1 237 ? -5.697 -7.109 -2.940 1.00 79.12 237 ARG A C 1
ATOM 1925 O O . ARG A 1 237 ? -4.789 -7.895 -3.212 1.00 79.12 237 ARG A O 1
ATOM 1932 N N . LEU A 1 238 ? -5.517 -6.052 -2.148 1.00 76.06 238 LEU A N 1
ATOM 1933 C CA . LEU A 1 238 ? -4.222 -5.651 -1.595 1.00 76.06 238 LEU A CA 1
ATOM 1934 C C . LEU A 1 238 ? -3.676 -6.644 -0.569 1.00 76.06 238 LEU A C 1
ATOM 1936 O O . LEU A 1 238 ? -2.472 -6.862 -0.526 1.00 76.06 238 LEU A O 1
ATOM 1940 N N . SER A 1 239 ? -4.522 -7.300 0.227 1.00 70.31 239 SER A N 1
ATOM 1941 C CA . SER A 1 239 ? -4.095 -8.304 1.217 1.00 70.31 239 SER A CA 1
ATOM 1942 C C . SER A 1 239 ? -3.410 -9.520 0.587 1.00 70.31 239 SER A C 1
ATOM 1944 O O . SER A 1 239 ? -2.672 -10.225 1.272 1.00 70.31 239 SER A O 1
ATOM 1946 N N . ASN A 1 240 ? -3.636 -9.776 -0.707 1.00 69.94 240 ASN A N 1
ATOM 1947 C CA . ASN A 1 240 ? -2.913 -10.807 -1.455 1.00 69.94 240 ASN A CA 1
ATOM 1948 C C . ASN A 1 240 ? -1.492 -10.382 -1.839 1.00 69.94 240 ASN A C 1
ATOM 1950 O O . ASN A 1 240 ? -0.660 -11.246 -2.079 1.00 69.94 240 ASN A O 1
ATOM 1954 N N . LYS A 1 241 ? -1.225 -9.075 -1.877 1.00 71.88 241 LYS A N 1
ATOM 1955 C CA . LYS A 1 241 ? 0.079 -8.482 -2.194 1.00 71.88 241 LYS A CA 1
ATOM 1956 C C . LYS A 1 241 ? 0.815 -8.040 -0.919 1.00 71.88 241 LYS A C 1
ATOM 1958 O O . LYS A 1 241 ? 2.039 -8.014 -0.868 1.00 71.88 241 LYS A O 1
ATOM 1963 N N . SER A 1 242 ? 0.075 -7.727 0.144 1.00 70.62 242 SER A N 1
ATOM 1964 C CA . SER A 1 242 ? 0.610 -7.211 1.401 1.00 70.62 242 SER A CA 1
ATOM 1965 C C . SER A 1 242 ? 1.179 -8.313 2.304 1.00 70.62 242 SER A C 1
ATOM 1967 O O . SER A 1 242 ? 0.907 -9.497 2.106 1.00 70.62 242 SER A O 1
ATOM 1969 N N . PRO A 1 243 ? 1.909 -7.958 3.377 1.00 70.25 243 PRO A N 1
ATOM 1970 C CA . PRO A 1 243 ? 2.424 -8.911 4.362 1.00 70.25 243 PRO A CA 1
ATOM 1971 C C . PRO A 1 243 ? 1.384 -9.786 5.051 1.00 70.25 243 PRO A C 1
ATOM 1973 O O . PRO A 1 243 ? 1.734 -10.767 5.709 1.00 70.25 243 PRO A O 1
ATOM 1976 N N . LEU A 1 244 ? 0.102 -9.474 4.896 1.00 69.44 244 LEU A N 1
ATOM 1977 C CA . LEU A 1 244 ? -0.975 -10.322 5.380 1.00 69.44 244 LEU A CA 1
ATOM 1978 C C . LEU A 1 244 ? -1.132 -11.603 4.558 1.00 69.44 244 LEU A C 1
ATOM 1980 O O . LEU A 1 244 ? -1.617 -12.597 5.104 1.00 69.44 244 LEU A O 1
ATOM 1984 N N . VAL A 1 245 ? -0.634 -11.639 3.316 1.00 74.56 245 VAL A N 1
ATOM 1985 C CA . VAL A 1 245 ? -0.583 -12.856 2.492 1.00 74.56 245 VAL A CA 1
ATOM 1986 C C . VAL A 1 245 ? 0.174 -13.985 3.197 1.00 74.56 245 VAL A C 1
ATOM 1988 O O . VAL A 1 245 ? -0.179 -15.155 3.061 1.00 74.56 245 VAL A O 1
ATOM 1991 N N . LEU A 1 246 ? 1.151 -13.653 4.049 1.00 71.88 246 LEU A N 1
ATOM 1992 C CA . LEU A 1 246 ? 1.937 -14.634 4.801 1.00 71.88 246 LEU A CA 1
ATOM 1993 C C . LEU A 1 246 ? 1.106 -15.433 5.813 1.00 71.88 246 LEU A C 1
ATOM 1995 O O . LEU A 1 246 ? 1.515 -16.516 6.237 1.00 71.88 246 LEU A O 1
ATOM 1999 N N . ASN A 1 247 ? -0.067 -14.931 6.211 1.00 74.88 247 ASN A N 1
ATOM 2000 C CA . ASN A 1 247 ? -0.970 -15.669 7.091 1.00 74.88 247 ASN A CA 1
ATOM 2001 C C . ASN A 1 247 ? -1.605 -16.881 6.376 1.00 74.88 247 ASN A C 1
ATOM 2003 O O . ASN A 1 247 ? -2.085 -17.785 7.051 1.00 74.88 247 ASN A O 1
ATOM 2007 N N . LYS A 1 248 ? -1.587 -16.925 5.034 1.00 78.81 248 LYS A N 1
ATOM 2008 C CA . LYS A 1 248 ? -2.159 -18.021 4.231 1.00 78.81 248 LYS A CA 1
ATOM 2009 C C . LYS A 1 248 ? -1.239 -19.235 4.102 1.00 78.81 248 LYS A C 1
ATOM 2011 O O . LYS A 1 248 ? -1.700 -20.311 3.737 1.00 78.81 248 LYS A O 1
ATOM 2016 N N . TYR A 1 249 ? 0.053 -19.068 4.372 1.00 79.19 249 TYR A N 1
ATOM 2017 C CA . TYR A 1 249 ? 1.058 -20.108 4.168 1.00 79.19 249 TYR A CA 1
ATOM 2018 C C . TYR A 1 249 ? 1.454 -20.778 5.488 1.00 79.19 249 TYR A C 1
ATOM 2020 O O . TYR A 1 249 ? 1.458 -20.148 6.549 1.00 79.19 249 TYR A O 1
ATOM 2028 N N . SER A 1 250 ? 1.806 -22.064 5.430 1.00 77.50 250 SER A N 1
ATOM 2029 C CA . SER A 1 250 ? 2.497 -22.739 6.534 1.00 77.50 250 SER A CA 1
ATOM 2030 C C . SER A 1 250 ? 3.951 -22.262 6.623 1.00 77.50 250 SER A C 1
ATOM 2032 O O . SER A 1 250 ? 4.495 -21.742 5.650 1.00 77.50 250 SER A O 1
ATOM 2034 N N . ASP A 1 251 ? 4.605 -22.449 7.771 1.00 74.19 251 ASP A N 1
ATOM 2035 C CA . ASP A 1 251 ? 5.976 -21.962 8.001 1.00 74.19 251 ASP A CA 1
ATOM 2036 C C . ASP A 1 251 ? 6.990 -22.543 7.004 1.00 74.19 251 ASP A C 1
ATOM 2038 O O . ASP A 1 251 ? 7.904 -21.844 6.564 1.00 74.19 251 ASP A O 1
ATOM 2042 N N . PHE A 1 252 ? 6.799 -23.806 6.613 1.00 74.06 252 PHE A N 1
ATOM 2043 C CA . PHE A 1 252 ? 7.617 -24.474 5.603 1.00 74.06 252 PHE A CA 1
ATOM 2044 C C . PHE A 1 252 ? 7.434 -23.834 4.218 1.00 74.06 252 PHE A C 1
ATOM 2046 O O . PHE A 1 252 ? 8.404 -23.403 3.601 1.00 74.06 252 PHE A O 1
ATOM 2053 N N . VAL A 1 253 ? 6.183 -23.671 3.774 1.00 81.06 253 VAL A N 1
ATOM 2054 C CA . VAL A 1 253 ? 5.860 -23.059 2.472 1.00 81.06 253 VAL A CA 1
ATOM 2055 C C . VAL A 1 253 ? 6.311 -21.598 2.416 1.00 81.06 253 VAL A C 1
ATOM 2057 O O . VAL A 1 253 ? 6.812 -21.137 1.393 1.00 81.06 253 VAL A O 1
ATOM 2060 N N . LEU A 1 254 ? 6.166 -20.870 3.525 1.00 79.06 254 LEU A N 1
ATOM 2061 C CA . LEU A 1 254 ? 6.605 -19.485 3.657 1.00 79.06 254 LEU A CA 1
ATOM 2062 C C . LEU A 1 254 ? 8.124 -19.359 3.490 1.00 79.06 254 LEU A C 1
ATOM 2064 O O . LEU A 1 254 ? 8.593 -18.469 2.780 1.00 79.06 254 LEU A O 1
ATOM 2068 N N . ARG A 1 255 ? 8.885 -20.256 4.129 1.00 75.44 255 ARG A N 1
ATOM 2069 C CA . ARG A 1 255 ? 10.347 -20.293 4.032 1.00 75.44 255 ARG A CA 1
ATOM 2070 C C . ARG A 1 255 ? 10.806 -20.501 2.601 1.00 75.44 255 ARG A C 1
ATOM 2072 O O . ARG A 1 255 ? 11.650 -19.741 2.132 1.00 75.44 255 ARG A O 1
ATOM 2079 N N . ASP A 1 256 ? 10.231 -21.479 1.916 1.00 80.94 256 ASP A N 1
ATOM 2080 C CA . ASP A 1 256 ? 10.597 -21.763 0.534 1.00 80.94 256 ASP A CA 1
ATOM 2081 C C . ASP A 1 256 ? 10.218 -20.602 -0.386 1.00 80.94 256 ASP A C 1
ATOM 2083 O O . ASP A 1 256 ? 11.069 -20.126 -1.135 1.00 80.94 256 ASP A O 1
ATOM 2087 N N . LYS A 1 257 ? 8.998 -20.056 -0.270 1.00 82.69 257 LYS A N 1
ATOM 2088 C CA . LYS A 1 257 ? 8.567 -18.896 -1.068 1.00 82.69 257 LYS A CA 1
ATOM 2089 C C . LYS A 1 257 ? 9.508 -17.703 -0.917 1.00 82.69 257 LYS A C 1
ATOM 2091 O O . LYS A 1 257 ? 9.974 -17.181 -1.924 1.00 82.69 257 LYS A O 1
ATOM 2096 N N . ILE A 1 258 ? 9.833 -17.293 0.310 1.00 81.56 258 ILE A N 1
ATOM 2097 C CA . ILE A 1 258 ? 10.738 -16.154 0.541 1.00 81.56 258 ILE A CA 1
ATOM 2098 C C . ILE A 1 258 ? 12.141 -16.461 0.011 1.00 81.56 258 ILE A C 1
ATOM 2100 O O . ILE A 1 258 ? 12.751 -15.610 -0.636 1.00 81.56 258 ILE A O 1
ATOM 2104 N N . ARG A 1 259 ? 12.639 -17.688 0.209 1.00 78.81 259 ARG A N 1
ATOM 2105 C CA . ARG A 1 259 ? 13.943 -18.102 -0.319 1.00 78.81 259 ARG A CA 1
ATOM 2106 C C . ARG A 1 259 ? 13.984 -18.027 -1.847 1.00 78.81 259 ARG A C 1
ATOM 2108 O O . ARG A 1 259 ? 14.949 -17.493 -2.391 1.00 78.81 259 ARG A O 1
ATOM 2115 N N . PHE A 1 260 ? 12.937 -18.477 -2.540 1.00 81.25 260 PHE A N 1
ATOM 2116 C CA . PHE A 1 260 ? 12.833 -18.371 -4.000 1.00 81.25 260 PHE A CA 1
ATOM 2117 C C . PHE A 1 260 ? 12.731 -16.922 -4.496 1.00 81.25 260 PHE A C 1
ATOM 2119 O O . PHE A 1 260 ? 13.131 -16.640 -5.623 1.00 81.25 260 PHE A O 1
ATOM 2126 N N . LYS A 1 261 ? 12.296 -15.988 -3.644 1.00 84.06 261 LYS A N 1
ATOM 2127 C CA . LYS A 1 261 ? 12.269 -14.549 -3.939 1.00 84.06 261 LYS A CA 1
ATOM 2128 C C . LYS A 1 261 ? 13.592 -13.822 -3.704 1.00 84.06 261 LYS A C 1
ATOM 2130 O O . LYS A 1 261 ? 13.689 -12.661 -4.074 1.00 84.06 261 LYS A O 1
ATOM 2135 N N . THR A 1 262 ? 14.630 -14.471 -3.167 1.00 80.69 262 THR A N 1
ATOM 2136 C CA . THR A 1 262 ? 15.913 -13.814 -2.829 1.00 80.69 262 THR A CA 1
ATOM 2137 C C . THR A 1 262 ? 16.534 -13.060 -4.009 1.00 80.69 262 THR A C 1
ATOM 2139 O O . THR A 1 262 ? 16.999 -11.939 -3.834 1.00 80.69 262 THR A O 1
ATOM 2142 N N . ARG A 1 263 ? 16.504 -13.630 -5.223 1.00 80.88 263 ARG A N 1
ATOM 2143 C CA . ARG A 1 263 ? 17.031 -12.956 -6.425 1.00 80.88 263 ARG A CA 1
ATOM 2144 C C . ARG A 1 263 ? 16.196 -11.747 -6.836 1.00 80.88 263 ARG A C 1
ATOM 2146 O O . ARG A 1 263 ? 16.747 -10.722 -7.212 1.00 80.88 263 ARG A O 1
ATOM 2153 N N . GLU A 1 264 ? 14.877 -11.861 -6.750 1.00 86.56 264 GLU A N 1
ATOM 2154 C CA . GLU A 1 264 ? 13.963 -10.763 -7.071 1.00 86.56 264 GLU A CA 1
ATOM 2155 C C . GLU A 1 264 ? 14.091 -9.631 -6.040 1.00 86.56 264 GLU A C 1
ATOM 2157 O O . GLU A 1 264 ? 14.105 -8.464 -6.413 1.00 86.56 264 GLU A O 1
ATOM 2162 N N . LEU A 1 265 ? 14.277 -9.977 -4.760 1.00 85.56 265 LEU A N 1
ATOM 2163 C CA . LEU A 1 265 ? 14.583 -9.032 -3.686 1.00 85.56 265 LEU A CA 1
ATOM 2164 C C . LEU A 1 265 ? 15.923 -8.330 -3.908 1.00 85.56 265 LEU A C 1
ATOM 2166 O O . LEU A 1 265 ? 15.990 -7.121 -3.735 1.00 85.56 265 LEU A O 1
ATOM 2170 N N . LEU A 1 266 ? 16.971 -9.057 -4.306 1.00 83.25 266 LEU A N 1
ATOM 2171 C CA . LEU A 1 266 ? 18.278 -8.468 -4.602 1.00 83.25 266 LEU A CA 1
ATOM 2172 C C . LEU A 1 266 ? 18.166 -7.381 -5.677 1.00 83.25 266 LEU A C 1
ATOM 2174 O O . LEU A 1 266 ? 18.618 -6.257 -5.468 1.00 83.25 266 LEU A O 1
ATOM 2178 N N . VAL A 1 267 ? 17.520 -7.715 -6.799 1.00 83.00 267 VAL A N 1
ATOM 2179 C CA . VAL A 1 267 ? 17.297 -6.778 -7.908 1.00 83.00 267 VAL A CA 1
ATOM 2180 C C . VAL A 1 267 ? 16.460 -5.589 -7.442 1.00 83.00 267 VAL A C 1
ATOM 2182 O O . VAL A 1 267 ? 16.818 -4.445 -7.707 1.00 83.00 267 VAL A O 1
ATOM 2185 N N . ALA A 1 268 ? 15.381 -5.845 -6.697 1.00 84.44 268 ALA A N 1
ATOM 2186 C CA . ALA A 1 268 ? 14.498 -4.791 -6.214 1.00 84.44 268 ALA A CA 1
ATOM 2187 C C . ALA A 1 268 ? 15.179 -3.826 -5.231 1.00 84.44 268 ALA A C 1
ATOM 2189 O O . ALA A 1 268 ? 14.855 -2.641 -5.202 1.00 84.44 268 ALA A O 1
ATOM 2190 N N . LEU A 1 269 ? 16.140 -4.316 -4.446 1.00 84.38 269 LEU A N 1
ATOM 2191 C CA . LEU A 1 269 ? 16.916 -3.517 -3.496 1.00 84.38 269 LEU A CA 1
ATOM 2192 C C . LEU A 1 269 ? 18.110 -2.798 -4.151 1.00 84.38 269 LEU A C 1
ATOM 2194 O O . LEU A 1 269 ? 18.827 -2.079 -3.460 1.00 84.38 269 LEU A O 1
ATOM 2198 N N . ARG A 1 270 ? 18.318 -2.952 -5.470 1.00 79.81 270 ARG A N 1
ATOM 2199 C CA . ARG A 1 270 ? 19.352 -2.251 -6.261 1.00 79.81 270 ARG A CA 1
ATOM 2200 C C . ARG A 1 270 ? 20.754 -2.350 -5.657 1.00 79.81 270 ARG A C 1
ATOM 2202 O O . ARG A 1 270 ? 21.501 -1.377 -5.643 1.00 79.81 270 ARG A O 1
ATOM 2209 N N . ASP A 1 271 ? 21.074 -3.514 -5.100 1.00 74.81 271 ASP A N 1
ATOM 2210 C CA . ASP A 1 271 ? 22.332 -3.784 -4.399 1.00 74.81 271 ASP A CA 1
ATOM 2211 C C . ASP A 1 271 ? 22.629 -2.893 -3.172 1.00 74.81 271 ASP A C 1
ATOM 2213 O O . ASP A 1 271 ? 23.709 -3.023 -2.590 1.00 74.81 271 ASP A O 1
ATOM 2217 N N . ASP A 1 272 ? 21.683 -2.062 -2.713 1.00 82.00 272 ASP A N 1
ATOM 2218 C CA . ASP A 1 272 ? 21.788 -1.275 -1.481 1.00 82.00 272 ASP A CA 1
ATOM 2219 C C . ASP A 1 272 ? 20.861 -1.829 -0.396 1.00 82.00 272 ASP A C 1
ATOM 2221 O O . ASP A 1 272 ? 19.642 -1.672 -0.430 1.00 82.00 272 ASP A O 1
ATOM 2225 N N . LEU A 1 273 ? 21.455 -2.446 0.624 1.00 86.44 273 LEU A N 1
ATOM 2226 C CA . LEU A 1 273 ? 20.734 -2.991 1.772 1.00 86.44 273 LEU A CA 1
ATOM 2227 C C . LEU A 1 273 ? 20.583 -1.982 2.919 1.00 86.44 273 LEU A C 1
ATOM 2229 O O . LEU A 1 273 ? 19.974 -2.310 3.936 1.00 86.44 273 LEU A O 1
ATOM 2233 N N . THR A 1 274 ? 21.134 -0.773 2.812 1.00 85.81 274 THR A N 1
ATOM 2234 C CA . THR A 1 274 ? 21.295 0.142 3.952 1.00 85.81 274 THR A CA 1
ATOM 2235 C C . THR A 1 274 ? 19.957 0.601 4.553 1.00 85.81 274 THR A C 1
ATOM 2237 O O . THR A 1 274 ? 19.761 0.402 5.762 1.00 85.81 274 THR A O 1
ATOM 2240 N N . PRO A 1 275 ? 18.998 1.141 3.772 1.00 84.75 275 PRO A N 1
ATOM 2241 C CA . PRO A 1 275 ? 17.653 1.454 4.263 1.00 84.75 275 PRO A CA 1
ATOM 2242 C C . PRO A 1 275 ? 16.944 0.260 4.912 1.00 84.75 275 PRO A C 1
ATOM 2244 O O . PRO A 1 275 ? 16.360 0.394 5.993 1.00 84.75 275 PRO A O 1
ATOM 2247 N N . LEU A 1 276 ? 17.040 -0.925 4.299 1.00 88.69 276 LEU A N 1
ATOM 2248 C CA . LEU A 1 276 ? 16.426 -2.140 4.829 1.00 88.69 276 LEU A CA 1
ATOM 2249 C C . LEU A 1 276 ? 17.051 -2.557 6.156 1.00 88.69 276 LEU A C 1
ATOM 2251 O O . LEU A 1 276 ? 16.333 -2.727 7.136 1.00 88.69 276 LEU A O 1
ATOM 2255 N N . LEU A 1 277 ? 18.376 -2.655 6.232 1.00 89.69 277 LEU A N 1
ATOM 2256 C CA . LEU A 1 277 ? 19.078 -3.020 7.462 1.00 89.69 277 LEU A CA 1
ATOM 2257 C C . LEU A 1 277 ? 18.770 -2.055 8.608 1.00 89.69 277 LEU A C 1
ATOM 2259 O O . LEU A 1 277 ? 18.603 -2.500 9.742 1.00 89.69 277 LEU A O 1
ATOM 2263 N N . SER A 1 278 ? 18.615 -0.765 8.305 1.00 85.69 278 SER A N 1
ATOM 2264 C CA . SER A 1 278 ? 18.240 0.255 9.288 1.00 85.69 278 SER A CA 1
ATOM 2265 C C . SER A 1 278 ? 16.828 0.005 9.833 1.00 85.69 278 SER A C 1
ATOM 2267 O O . SER A 1 278 ? 16.629 -0.021 11.046 1.00 85.69 278 SER A O 1
ATOM 2269 N N . GLN A 1 279 ? 15.854 -0.287 8.963 1.00 84.06 279 GLN A N 1
ATOM 2270 C CA . GLN A 1 279 ? 14.498 -0.677 9.377 1.00 84.06 279 GLN A CA 1
ATOM 2271 C C . GLN A 1 279 ? 14.484 -1.978 10.189 1.00 84.06 279 GLN A C 1
ATOM 2273 O O . GLN A 1 279 ? 13.784 -2.071 11.199 1.00 84.06 279 GLN A O 1
ATOM 2278 N N . LEU A 1 280 ? 15.267 -2.982 9.786 1.00 88.62 280 LEU A N 1
ATOM 2279 C CA . LEU A 1 280 ? 15.344 -4.256 10.504 1.00 88.62 280 LEU A CA 1
ATOM 2280 C C . LEU A 1 280 ? 15.977 -4.104 11.890 1.00 88.62 280 LEU A C 1
ATOM 2282 O O . LEU A 1 280 ? 15.575 -4.814 12.812 1.00 88.62 280 LEU A O 1
ATOM 2286 N N . GLN A 1 281 ? 16.923 -3.179 12.046 1.00 86.69 281 GLN A N 1
ATOM 2287 C CA . GLN A 1 281 ? 17.535 -2.851 13.330 1.00 86.69 281 GLN A CA 1
ATOM 2288 C C . GLN A 1 281 ? 16.562 -2.083 14.234 1.00 86.69 281 GLN A C 1
ATOM 2290 O O . GLN A 1 281 ? 16.328 -2.500 15.366 1.00 86.69 281 GLN A O 1
ATOM 2295 N N . ILE A 1 282 ? 15.918 -1.027 13.718 1.00 81.19 282 ILE A N 1
ATOM 2296 C CA . ILE A 1 282 ? 14.934 -0.213 14.459 1.00 81.19 282 ILE A CA 1
ATOM 2297 C C . ILE A 1 282 ? 13.775 -1.077 14.972 1.00 81.19 282 ILE A C 1
ATOM 2299 O O . ILE A 1 282 ? 13.334 -0.931 16.108 1.00 81.19 282 ILE A O 1
ATOM 2303 N N . ARG A 1 283 ? 13.308 -2.033 14.161 1.00 80.38 283 ARG A N 1
ATOM 2304 C CA . ARG A 1 283 ? 12.228 -2.966 14.530 1.00 80.38 283 ARG A CA 1
ATOM 2305 C C . ARG A 1 283 ? 12.701 -4.144 15.389 1.00 80.38 283 ARG A C 1
ATOM 2307 O O . ARG A 1 283 ? 11.916 -5.052 15.678 1.00 80.38 283 ARG A O 1
ATOM 2314 N N . ASN A 1 284 ? 13.982 -4.171 15.765 1.00 83.88 284 ASN A N 1
ATOM 2315 C CA . ASN A 1 284 ? 14.621 -5.259 16.502 1.00 83.88 284 ASN A CA 1
ATOM 2316 C C . ASN A 1 284 ? 14.381 -6.639 15.845 1.00 83.88 284 ASN A C 1
ATOM 2318 O O . ASN A 1 284 ? 14.187 -7.656 16.516 1.00 83.88 284 ASN A O 1
ATOM 2322 N N . ILE A 1 285 ? 14.318 -6.664 14.509 1.00 86.25 285 ILE A N 1
ATOM 2323 C CA . ILE A 1 285 ? 14.193 -7.882 13.700 1.00 86.25 285 ILE A CA 1
ATOM 2324 C C . ILE A 1 285 ? 15.569 -8.520 13.554 1.00 86.25 285 ILE A C 1
ATOM 2326 O O . ILE A 1 285 ? 15.690 -9.734 13.719 1.00 86.25 285 ILE A O 1
ATOM 2330 N N . LEU A 1 286 ? 16.595 -7.701 13.299 1.00 89.69 286 LEU A N 1
ATOM 2331 C CA . LEU A 1 286 ? 18.012 -8.063 13.318 1.00 89.69 286 LEU A CA 1
ATOM 2332 C C . LEU A 1 286 ? 18.717 -7.333 14.466 1.00 89.69 286 LEU A C 1
ATOM 2334 O O . LEU A 1 286 ? 18.376 -6.203 14.793 1.00 89.69 286 LEU A O 1
ATOM 2338 N N . THR A 1 287 ? 19.686 -8.001 15.093 1.00 89.44 287 THR A N 1
ATOM 2339 C CA . THR A 1 287 ? 20.546 -7.381 16.116 1.00 89.44 287 THR A CA 1
ATOM 2340 C C . THR A 1 287 ? 21.709 -6.651 15.452 1.00 89.44 287 THR A C 1
ATOM 2342 O O . THR A 1 287 ? 22.068 -6.977 14.320 1.00 89.44 287 THR A O 1
ATOM 2345 N N . ASP A 1 288 ? 22.373 -5.751 16.177 1.00 89.56 288 ASP A N 1
ATOM 2346 C CA . ASP A 1 288 ? 23.558 -5.022 15.694 1.00 89.56 288 ASP A CA 1
ATOM 2347 C C . ASP A 1 288 ? 24.642 -5.956 15.143 1.00 89.56 288 ASP A C 1
ATOM 2349 O O . ASP A 1 288 ? 25.231 -5.692 14.096 1.00 89.56 288 ASP A O 1
ATOM 2353 N N . ASN A 1 289 ? 24.865 -7.094 15.809 1.00 92.38 289 ASN A N 1
ATOM 2354 C CA . ASN A 1 289 ? 25.815 -8.109 15.353 1.00 92.38 289 ASN A CA 1
ATOM 2355 C C . ASN A 1 289 ? 25.376 -8.759 14.032 1.00 92.38 289 ASN A C 1
ATOM 2357 O O . ASN A 1 289 ? 26.206 -8.953 13.149 1.00 92.38 289 ASN A O 1
ATOM 2361 N N . SER A 1 290 ? 24.082 -9.058 13.868 1.00 93.06 290 SER A N 1
ATOM 2362 C CA . SER A 1 290 ? 23.548 -9.589 12.608 1.00 93.06 290 SER A CA 1
ATOM 2363 C C . SER A 1 290 ? 23.646 -8.564 11.477 1.00 93.06 290 SER A C 1
ATOM 2365 O O . SER A 1 290 ? 24.043 -8.916 10.373 1.00 93.06 290 SER A O 1
ATOM 2367 N N . VAL A 1 291 ? 23.345 -7.291 11.749 1.00 92.25 291 VAL A N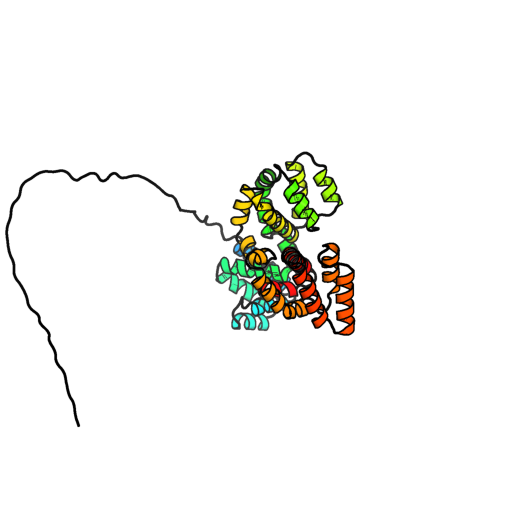 1
ATOM 2368 C CA . VAL A 1 291 ? 23.476 -6.208 10.763 1.00 92.25 291 VAL A CA 1
ATOM 2369 C C . VAL A 1 291 ? 24.935 -6.027 10.343 1.00 92.25 291 VAL A C 1
ATOM 2371 O O . VAL A 1 291 ? 25.220 -5.923 9.151 1.00 92.25 291 VAL A O 1
ATOM 2374 N N . ARG A 1 292 ? 25.873 -6.042 11.299 1.00 92.75 292 ARG A N 1
ATOM 2375 C CA . ARG A 1 292 ? 27.312 -5.970 11.015 1.00 92.75 292 ARG A CA 1
ATOM 2376 C C . ARG A 1 292 ? 27.769 -7.141 10.146 1.00 92.75 292 ARG A C 1
ATOM 2378 O O . ARG A 1 292 ? 28.438 -6.909 9.146 1.00 92.75 292 ARG A O 1
ATOM 2385 N N . ALA A 1 293 ? 27.335 -8.362 10.463 1.00 93.31 293 ALA A N 1
ATOM 2386 C CA . ALA A 1 293 ? 27.653 -9.552 9.674 1.00 93.31 293 ALA A CA 1
ATOM 2387 C C . ALA A 1 293 ? 27.150 -9.451 8.223 1.00 93.31 293 ALA A C 1
ATOM 2389 O O . ALA A 1 293 ? 27.877 -9.809 7.298 1.00 93.31 293 ALA A O 1
ATOM 2390 N N . VAL A 1 294 ? 25.944 -8.912 7.996 1.00 93.31 294 VAL A N 1
ATOM 2391 C CA . VAL A 1 294 ? 25.428 -8.684 6.634 1.00 93.31 294 VAL A CA 1
ATOM 2392 C C . VAL A 1 294 ? 26.263 -7.637 5.890 1.00 93.31 294 VAL A C 1
ATOM 2394 O O . VAL A 1 294 ? 26.628 -7.867 4.739 1.00 93.31 294 VAL A O 1
ATOM 2397 N N . LYS A 1 295 ? 26.628 -6.523 6.540 1.00 92.38 295 LYS A N 1
ATOM 2398 C CA . LYS A 1 295 ? 27.487 -5.488 5.933 1.00 92.38 295 LYS A CA 1
ATOM 2399 C C . LYS A 1 295 ? 28.878 -6.025 5.582 1.00 92.38 295 LYS A C 1
ATOM 2401 O O . LYS A 1 295 ? 29.392 -5.752 4.501 1.00 92.38 295 LYS A O 1
ATOM 2406 N N . GLU A 1 296 ? 29.474 -6.827 6.461 1.00 93.19 296 GLU A N 1
ATOM 2407 C CA . GLU A 1 296 ? 30.751 -7.498 6.194 1.00 93.19 296 GLU A CA 1
ATOM 2408 C C . GLU A 1 296 ? 30.639 -8.503 5.040 1.00 93.19 296 GLU A C 1
ATOM 2410 O O . GLU A 1 296 ? 31.531 -8.567 4.193 1.00 93.19 296 GLU A O 1
ATOM 2415 N N . MET A 1 297 ? 29.537 -9.259 4.967 1.00 92.94 297 MET A N 1
ATOM 2416 C CA . MET A 1 297 ? 29.259 -10.166 3.851 1.00 92.94 297 MET A CA 1
ATOM 2417 C C . MET A 1 297 ? 29.168 -9.401 2.528 1.00 92.94 297 MET A C 1
ATOM 2419 O O . MET A 1 297 ? 29.752 -9.835 1.537 1.00 92.94 297 MET A O 1
ATOM 2423 N N . GLN A 1 298 ? 28.498 -8.247 2.528 1.00 91.56 298 GLN A N 1
ATOM 2424 C CA . GLN A 1 298 ? 28.362 -7.390 1.351 1.00 91.56 298 GLN A CA 1
ATOM 2425 C C . GLN A 1 298 ? 29.723 -6.880 0.873 1.00 91.56 298 GLN A C 1
ATOM 2427 O O . GLN A 1 298 ? 30.037 -7.003 -0.308 1.00 91.56 298 GLN A O 1
ATOM 2432 N N . ALA A 1 299 ? 30.565 -6.400 1.792 1.00 90.00 299 ALA A N 1
A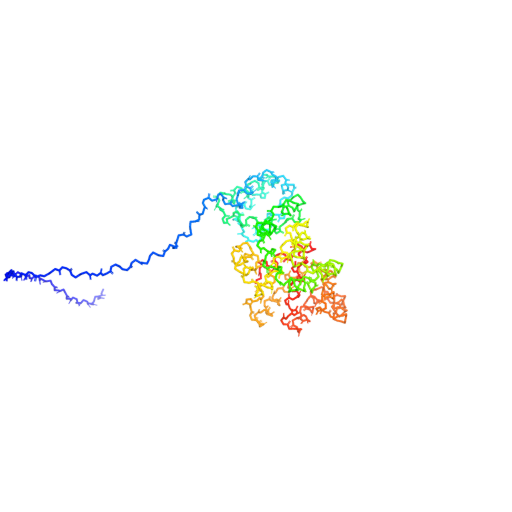TOM 2433 C CA . ALA A 1 299 ? 31.905 -5.912 1.470 1.00 90.00 299 ALA A CA 1
ATOM 2434 C C . ALA A 1 299 ? 32.845 -7.016 0.949 1.00 90.00 299 ALA A C 1
ATOM 2436 O O . ALA A 1 299 ? 33.701 -6.751 0.110 1.00 90.00 299 ALA A O 1
ATOM 2437 N N . ARG A 1 300 ? 32.708 -8.252 1.448 1.00 93.12 300 ARG A N 1
ATOM 2438 C CA . ARG A 1 300 ? 33.608 -9.366 1.095 1.00 93.12 300 ARG A CA 1
ATOM 2439 C C . ARG A 1 300 ? 33.159 -10.167 -0.119 1.00 93.12 300 ARG A C 1
ATOM 2441 O O . ARG A 1 300 ? 34.005 -10.689 -0.836 1.00 93.12 300 ARG A O 1
ATOM 2448 N N . GLN A 1 301 ? 31.853 -10.362 -0.289 1.00 90.06 301 GLN A N 1
ATOM 2449 C CA . GLN A 1 301 ? 31.315 -11.329 -1.249 1.00 90.06 301 GLN A CA 1
ATOM 2450 C C . GLN A 1 301 ? 30.158 -10.788 -2.103 1.00 90.06 301 GLN A C 1
ATOM 2452 O O . GLN A 1 301 ? 29.560 -11.555 -2.857 1.00 90.06 301 GLN A O 1
ATOM 2457 N N . GLY A 1 302 ? 29.859 -9.491 -2.001 1.00 89.00 302 GLY A N 1
ATOM 2458 C CA . GLY A 1 302 ? 28.854 -8.808 -2.811 1.00 89.00 302 GLY A CA 1
ATOM 2459 C C . GLY A 1 302 ? 27.427 -8.883 -2.261 1.00 89.00 302 GLY A C 1
ATOM 2460 O O . GLY A 1 302 ? 27.109 -9.637 -1.333 1.00 89.00 302 GLY A O 1
ATOM 2461 N N . SER A 1 303 ? 26.551 -8.075 -2.861 1.00 87.12 303 SER A N 1
ATOM 2462 C CA . SER A 1 303 ? 25.166 -7.871 -2.421 1.00 87.12 303 SER A CA 1
ATOM 2463 C C . SER A 1 303 ? 24.295 -9.123 -2.532 1.00 87.12 303 SER A C 1
ATOM 2465 O O . SER A 1 303 ? 23.428 -9.324 -1.681 1.00 87.12 303 SER A O 1
ATOM 2467 N N . GLU A 1 304 ? 24.554 -10.019 -3.493 1.00 87.38 304 GLU A N 1
ATOM 2468 C CA . GLU A 1 304 ? 23.807 -11.281 -3.631 1.00 87.38 304 GLU A CA 1
ATOM 2469 C C . GLU A 1 304 ? 23.950 -12.158 -2.384 1.00 87.38 304 GLU A C 1
ATOM 2471 O O . GLU A 1 304 ? 22.955 -12.515 -1.745 1.00 87.38 304 GLU A O 1
ATOM 2476 N N . LYS A 1 305 ? 25.191 -12.449 -1.979 1.00 89.31 305 LYS A N 1
ATOM 2477 C CA . LYS A 1 305 ? 25.442 -13.279 -0.797 1.00 89.31 305 LYS A CA 1
ATOM 2478 C C . LYS A 1 305 ? 25.028 -12.585 0.493 1.00 89.31 305 LYS A C 1
ATOM 2480 O O . LYS A 1 305 ? 24.548 -13.253 1.405 1.00 89.31 305 LYS A O 1
ATOM 2485 N N . ALA A 1 306 ? 25.162 -11.262 0.570 1.00 91.44 306 ALA A N 1
ATOM 2486 C CA . ALA A 1 306 ? 24.667 -10.493 1.707 1.00 91.44 306 ALA A CA 1
ATOM 2487 C C . ALA A 1 306 ? 23.140 -10.571 1.840 1.00 91.44 306 ALA A C 1
ATOM 2489 O O . ALA A 1 306 ? 22.635 -10.803 2.938 1.00 91.44 306 ALA A O 1
ATOM 2490 N N . THR A 1 307 ? 22.411 -10.451 0.728 1.00 90.25 307 THR A N 1
ATOM 2491 C CA . THR A 1 307 ? 20.946 -10.554 0.695 1.00 90.25 307 THR A CA 1
ATOM 2492 C C . THR A 1 307 ? 20.492 -11.953 1.086 1.00 90.25 307 THR A C 1
ATOM 2494 O O . THR A 1 307 ? 19.618 -12.095 1.941 1.00 90.25 307 THR A O 1
ATOM 2497 N N . GLN A 1 308 ? 21.130 -12.992 0.538 1.00 89.75 308 GLN A N 1
ATOM 2498 C CA . GLN A 1 308 ? 20.852 -14.372 0.930 1.00 89.75 308 GLN A CA 1
ATOM 2499 C C . GLN A 1 308 ? 21.104 -14.587 2.429 1.00 89.75 308 GLN A C 1
ATOM 2501 O O . GLN A 1 308 ? 20.239 -15.109 3.132 1.00 89.75 308 GLN A O 1
ATOM 2506 N N . HIS A 1 309 ? 22.251 -14.127 2.934 1.00 92.19 309 HIS A N 1
ATOM 2507 C CA . HIS A 1 309 ? 22.604 -14.263 4.343 1.00 92.19 309 HIS A CA 1
ATOM 2508 C C . HIS A 1 309 ? 21.621 -13.521 5.263 1.00 92.19 309 HIS A C 1
ATOM 2510 O O . HIS A 1 309 ? 21.194 -14.055 6.285 1.00 92.19 309 HIS A O 1
ATOM 2516 N N . MET A 1 310 ? 21.200 -12.312 4.885 1.00 92.94 310 MET A N 1
ATOM 2517 C CA . MET A 1 310 ? 20.185 -11.544 5.608 1.00 92.94 310 MET A CA 1
ATOM 2518 C C . MET A 1 310 ? 18.851 -12.298 5.674 1.00 92.94 310 MET A C 1
ATOM 2520 O O . MET A 1 310 ? 18.263 -12.400 6.752 1.00 92.94 310 MET A O 1
ATOM 2524 N N . VAL A 1 311 ? 18.381 -12.845 4.547 1.00 89.62 311 VAL A N 1
ATOM 2525 C CA . VAL A 1 311 ? 17.140 -13.633 4.498 1.00 89.62 311 VAL A CA 1
ATOM 2526 C C . VAL A 1 311 ? 17.256 -14.859 5.405 1.00 89.62 311 VAL A C 1
ATOM 2528 O O . VAL A 1 311 ? 16.368 -15.096 6.220 1.00 89.62 311 VAL A O 1
ATOM 2531 N N . GLU A 1 312 ? 18.364 -15.598 5.346 1.00 89.75 312 GLU A N 1
ATOM 2532 C CA . GLU A 1 312 ? 18.610 -16.760 6.210 1.00 89.75 312 GLU A CA 1
ATOM 2533 C C . GLU A 1 312 ? 18.576 -16.395 7.705 1.00 89.75 312 GLU A C 1
ATOM 2535 O O . GLU A 1 312 ? 17.911 -17.078 8.491 1.00 89.75 312 GLU A O 1
ATOM 2540 N N . LEU A 1 313 ? 19.209 -15.281 8.095 1.00 91.00 313 LEU A N 1
ATOM 2541 C CA . LEU A 1 313 ? 19.194 -14.776 9.473 1.00 91.00 313 LEU A CA 1
ATOM 2542 C C . LEU A 1 313 ? 17.780 -14.438 9.959 1.00 91.00 313 LEU A C 1
ATOM 2544 O O . LEU A 1 313 ? 17.428 -14.754 11.096 1.00 91.00 313 LEU A O 1
ATOM 2548 N N . VAL A 1 314 ? 16.958 -13.811 9.114 1.00 89.31 314 VAL A N 1
ATOM 2549 C CA . VAL A 1 314 ? 15.558 -13.504 9.441 1.00 89.31 314 VAL A CA 1
ATOM 2550 C C . VAL A 1 314 ? 14.741 -14.789 9.577 1.00 89.31 314 VAL A C 1
ATOM 2552 O O . VAL A 1 314 ? 14.003 -14.946 10.552 1.00 89.31 314 VAL A O 1
ATOM 2555 N N . MET A 1 315 ? 14.887 -15.727 8.636 1.00 85.38 315 MET A N 1
ATOM 2556 C CA . MET A 1 315 ? 14.150 -16.994 8.641 1.00 85.38 315 MET A CA 1
ATOM 2557 C C . MET A 1 315 ? 14.473 -17.852 9.872 1.00 85.38 315 MET A C 1
ATOM 2559 O O . MET A 1 315 ? 13.585 -18.526 10.401 1.00 85.38 315 MET A O 1
ATOM 2563 N N . ALA A 1 316 ? 15.716 -17.803 10.362 1.00 86.44 316 ALA A N 1
ATOM 2564 C CA . ALA A 1 316 ? 16.144 -18.508 11.569 1.00 86.44 316 ALA A CA 1
ATOM 2565 C C . ALA A 1 316 ? 15.475 -17.986 12.855 1.00 86.44 316 ALA A C 1
ATOM 2567 O O . ALA A 1 316 ? 15.390 -18.716 13.839 1.00 86.44 316 ALA A O 1
ATOM 2568 N N . ARG A 1 317 ? 14.953 -16.750 12.856 1.00 84.44 317 ARG A N 1
ATOM 2569 C CA . ARG A 1 317 ? 14.283 -16.136 14.019 1.00 84.44 317 ARG A CA 1
ATOM 2570 C C . ARG A 1 317 ? 12.786 -16.451 14.123 1.00 84.44 317 ARG A C 1
ATOM 2572 O O . ARG A 1 317 ? 12.115 -15.948 15.023 1.00 84.44 317 ARG A O 1
ATOM 2579 N N . GLY A 1 318 ? 12.266 -17.290 13.228 1.00 82.44 318 GLY A N 1
ATOM 2580 C CA . GLY A 1 318 ? 10.897 -17.798 13.277 1.00 82.44 318 GLY A CA 1
ATOM 2581 C C . GLY A 1 318 ? 9.846 -16.872 12.658 1.00 82.44 318 GLY A C 1
ATOM 2582 O O . GLY A 1 318 ? 10.097 -15.713 12.315 1.00 82.44 318 GLY A O 1
ATOM 2583 N N . ARG A 1 319 ? 8.626 -17.406 12.518 1.00 78.31 319 ARG A N 1
ATOM 2584 C CA . ARG A 1 319 ? 7.517 -16.787 11.773 1.00 78.31 319 ARG A CA 1
ATOM 2585 C C . ARG A 1 319 ? 7.216 -15.328 12.152 1.00 78.31 319 ARG A C 1
ATOM 2587 O O . ARG A 1 319 ? 7.035 -14.526 11.232 1.00 78.31 319 ARG A O 1
ATOM 2594 N N . PRO A 1 320 ? 7.187 -14.927 13.441 1.00 79.75 320 PRO A N 1
ATOM 2595 C CA . PRO A 1 320 ? 6.890 -13.539 13.798 1.00 79.75 320 PRO A CA 1
ATOM 2596 C C . PRO A 1 320 ? 7.880 -12.539 13.187 1.00 79.75 320 PRO A C 1
ATOM 2598 O O . PRO A 1 320 ? 7.472 -11.491 12.689 1.00 79.75 320 PRO A O 1
ATOM 2601 N N . ARG A 1 321 ? 9.176 -12.880 13.159 1.00 84.50 321 ARG A N 1
ATOM 2602 C CA . ARG A 1 321 ? 10.224 -12.016 12.593 1.00 84.50 321 ARG A CA 1
ATOM 2603 C C . ARG A 1 321 ? 10.212 -12.004 11.073 1.00 84.50 321 ARG A C 1
ATOM 2605 O O . ARG A 1 321 ? 10.414 -10.950 10.484 1.00 84.50 321 ARG A O 1
ATOM 2612 N N . VAL A 1 322 ? 9.879 -13.129 10.445 1.00 83.06 322 VAL A N 1
ATOM 2613 C CA . VAL A 1 322 ? 9.668 -13.210 8.992 1.00 83.06 322 VAL A CA 1
ATOM 2614 C C . VAL A 1 322 ? 8.527 -12.295 8.546 1.00 83.06 322 VAL A C 1
ATOM 2616 O O . VAL A 1 322 ? 8.670 -11.551 7.579 1.00 83.06 322 VAL A O 1
ATOM 2619 N N . LYS A 1 323 ? 7.414 -12.285 9.287 1.00 79.38 323 LYS A N 1
ATOM 2620 C CA . LYS A 1 323 ? 6.298 -11.376 9.009 1.00 79.38 323 LYS A CA 1
ATOM 2621 C C . LYS A 1 323 ? 6.715 -9.912 9.141 1.00 79.38 323 LYS A C 1
ATOM 2623 O O . LYS A 1 323 ? 6.444 -9.116 8.251 1.00 79.38 323 LYS A O 1
ATOM 2628 N N . GLN A 1 324 ? 7.423 -9.570 10.215 1.00 79.75 324 GLN A N 1
ATOM 2629 C CA . GLN A 1 324 ? 7.942 -8.217 10.423 1.00 79.75 324 GLN A CA 1
ATOM 2630 C C . GLN A 1 324 ? 8.958 -7.790 9.353 1.00 79.75 324 GLN A C 1
ATOM 2632 O O . GLN A 1 324 ? 8.967 -6.625 8.966 1.00 79.75 324 GLN A O 1
ATOM 2637 N N . PHE A 1 325 ? 9.784 -8.712 8.853 1.00 86.88 325 PHE A N 1
ATOM 2638 C CA . PHE A 1 325 ? 10.699 -8.467 7.737 1.00 86.88 325 PHE A CA 1
ATOM 2639 C C . PHE A 1 325 ? 9.944 -8.148 6.449 1.00 86.88 325 PHE A C 1
ATOM 2641 O O . PHE A 1 325 ? 10.250 -7.163 5.785 1.00 86.88 325 PHE A O 1
ATOM 2648 N N . TRP A 1 326 ? 8.916 -8.931 6.126 1.00 85.75 326 TRP A N 1
ATOM 2649 C CA . TRP A 1 326 ? 8.095 -8.684 4.943 1.00 85.75 326 TRP A CA 1
ATOM 2650 C C . TRP A 1 326 ? 7.311 -7.377 5.048 1.00 85.75 326 TRP A C 1
ATOM 2652 O O . TRP A 1 326 ? 7.160 -6.663 4.064 1.00 85.75 326 TRP A O 1
ATOM 2662 N N . GLU A 1 327 ? 6.864 -7.014 6.251 1.00 79.81 327 GLU A N 1
ATOM 2663 C CA . GLU A 1 327 ? 6.301 -5.690 6.515 1.00 79.81 327 GLU A CA 1
ATOM 2664 C C . GLU A 1 327 ? 7.323 -4.565 6.366 1.00 79.81 327 GLU A C 1
ATOM 2666 O O . GLU A 1 327 ? 6.977 -3.518 5.835 1.00 79.81 327 GLU A O 1
ATOM 2671 N N . ALA A 1 328 ? 8.575 -4.766 6.782 1.00 83.44 328 ALA A N 1
ATOM 2672 C CA . ALA A 1 328 ? 9.630 -3.782 6.559 1.00 83.44 328 ALA A CA 1
ATOM 2673 C C . ALA A 1 328 ? 9.907 -3.589 5.060 1.00 83.44 328 ALA A C 1
ATOM 2675 O O . ALA A 1 328 ? 9.996 -2.453 4.607 1.00 83.44 328 ALA A O 1
ATOM 2676 N N . LEU A 1 329 ? 9.966 -4.676 4.282 1.00 87.12 329 LEU A N 1
ATOM 2677 C CA . LEU A 1 329 ? 10.057 -4.606 2.820 1.00 87.12 329 LEU A CA 1
ATOM 2678 C C . LEU A 1 329 ? 8.841 -3.895 2.214 1.00 87.12 329 LEU A C 1
ATOM 2680 O O . LEU A 1 329 ? 8.990 -3.063 1.326 1.00 87.12 329 LEU A O 1
ATOM 2684 N N . TRP A 1 330 ? 7.637 -4.191 2.708 1.00 82.19 330 TRP A N 1
ATOM 2685 C CA . TRP A 1 330 ? 6.414 -3.531 2.259 1.00 82.19 330 TRP A CA 1
ATOM 2686 C C . TRP A 1 330 ? 6.526 -2.024 2.510 1.00 82.19 330 TRP A C 1
ATOM 2688 O O . TRP A 1 330 ? 6.362 -1.224 1.599 1.00 82.19 330 TRP A O 1
ATOM 2698 N N . ASP A 1 331 ? 6.917 -1.606 3.703 1.00 77.50 331 ASP A N 1
ATOM 2699 C CA . ASP A 1 331 ? 7.068 -0.182 4.014 1.00 77.50 331 ASP A CA 1
ATOM 2700 C C . ASP A 1 331 ? 8.146 0.515 3.179 1.00 77.50 331 ASP A C 1
ATOM 2702 O O . ASP A 1 331 ? 8.050 1.709 2.907 1.00 77.50 331 ASP A O 1
ATOM 2706 N N . LEU A 1 332 ? 9.145 -0.241 2.730 1.00 81.50 332 LEU A N 1
ATOM 2707 C CA . LEU A 1 332 ? 10.231 0.244 1.891 1.00 81.50 332 LEU A CA 1
ATOM 2708 C C . LEU A 1 332 ? 9.904 0.283 0.398 1.00 81.50 332 LEU A C 1
ATOM 2710 O O . LEU A 1 332 ? 10.734 0.780 -0.358 1.00 81.50 332 LEU A O 1
ATOM 2714 N N . ARG A 1 333 ? 8.706 -0.135 -0.042 1.00 80.44 333 ARG A N 1
ATOM 2715 C CA . ARG A 1 333 ? 8.258 0.056 -1.442 1.00 80.44 333 ARG A CA 1
ATOM 2716 C C . ARG A 1 333 ? 8.323 1.510 -1.886 1.00 80.44 333 ARG A C 1
ATOM 2718 O O . ARG A 1 333 ? 8.456 1.804 -3.065 1.00 80.44 333 ARG A O 1
ATOM 2725 N N . GLU A 1 334 ? 8.239 2.425 -0.927 1.00 67.50 334 GLU A N 1
ATOM 2726 C CA . GLU A 1 334 ? 8.399 3.848 -1.183 1.00 67.50 334 GLU A CA 1
ATOM 2727 C C . GLU A 1 334 ? 9.825 4.224 -1.609 1.00 67.50 334 GLU A C 1
ATOM 2729 O O . GLU A 1 334 ? 9.987 5.092 -2.460 1.00 67.50 334 GLU A O 1
ATOM 2734 N N . SER A 1 335 ? 10.841 3.586 -1.021 1.00 70.38 335 SER A N 1
ATOM 2735 C CA . SER A 1 335 ? 12.264 3.825 -1.306 1.00 70.38 335 SER A CA 1
ATOM 2736 C C . SER A 1 335 ? 12.807 2.905 -2.402 1.00 70.38 335 SER A C 1
ATOM 2738 O O . SER A 1 335 ? 13.755 3.268 -3.091 1.00 70.38 335 SER A O 1
ATOM 2740 N N . TYR A 1 336 ? 12.183 1.740 -2.586 1.00 79.25 336 TYR A N 1
ATOM 2741 C CA . TYR A 1 336 ? 12.501 0.759 -3.619 1.00 79.25 336 TYR A CA 1
ATOM 2742 C C . TYR A 1 336 ? 11.227 0.397 -4.392 1.00 79.25 336 TYR A C 1
ATOM 2744 O O . TYR A 1 336 ? 10.558 -0.583 -4.050 1.00 79.25 336 TYR A O 1
ATOM 2752 N N . PRO A 1 337 ? 10.876 1.165 -5.437 1.00 69.56 337 PRO A N 1
ATOM 2753 C CA . PRO A 1 337 ? 9.660 0.932 -6.221 1.00 69.56 337 PRO A CA 1
ATOM 2754 C C . PRO A 1 337 ? 9.577 -0.488 -6.797 1.00 69.56 337 PRO A C 1
ATOM 2756 O O . PRO A 1 337 ? 8.505 -1.083 -6.865 1.00 69.56 337 PRO A O 1
ATOM 2759 N N . ASP A 1 338 ? 10.731 -1.070 -7.125 1.00 81.06 338 ASP A N 1
ATOM 2760 C CA . ASP A 1 338 ? 10.856 -2.416 -7.683 1.00 81.06 338 ASP A CA 1
ATOM 2761 C C . ASP A 1 338 ? 10.406 -3.525 -6.711 1.00 81.06 338 ASP A C 1
ATOM 2763 O O . ASP A 1 338 ? 10.125 -4.646 -7.140 1.00 81.06 338 ASP A O 1
ATOM 2767 N N . LEU A 1 339 ? 10.273 -3.229 -5.408 1.00 83.56 339 LEU A N 1
ATOM 2768 C CA . LEU A 1 339 ? 9.714 -4.171 -4.438 1.00 83.56 339 LEU A CA 1
ATOM 2769 C C . LEU A 1 339 ? 8.237 -4.470 -4.708 1.00 83.56 339 LEU A C 1
ATOM 2771 O O . LEU A 1 339 ? 7.807 -5.584 -4.420 1.00 83.56 339 LEU A O 1
ATOM 2775 N N . GLU A 1 340 ? 7.471 -3.543 -5.297 1.00 76.62 340 GLU A N 1
ATOM 2776 C CA . GLU A 1 340 ? 6.080 -3.807 -5.702 1.00 76.62 340 GLU A CA 1
ATOM 2777 C C . GLU A 1 340 ? 6.012 -5.046 -6.607 1.00 76.62 340 GLU A C 1
ATOM 2779 O O . GLU A 1 340 ? 5.174 -5.924 -6.407 1.00 76.62 340 GLU A O 1
ATOM 2784 N N . ASN A 1 341 ? 7.003 -5.218 -7.491 1.00 77.75 341 ASN A N 1
ATOM 2785 C CA . ASN A 1 341 ? 7.070 -6.381 -8.368 1.00 77.75 341 ASN A CA 1
ATOM 2786 C C . ASN A 1 341 ? 7.281 -7.700 -7.620 1.00 77.75 341 ASN A C 1
ATOM 2788 O O . ASN A 1 341 ? 6.803 -8.748 -8.061 1.00 77.75 341 ASN A O 1
ATOM 2792 N N . VAL A 1 342 ? 8.010 -7.660 -6.503 1.00 83.69 342 VAL A N 1
ATOM 2793 C CA . VAL A 1 342 ? 8.232 -8.831 -5.648 1.00 83.69 342 VAL A CA 1
ATOM 2794 C C . VAL A 1 342 ? 6.923 -9.241 -4.980 1.00 83.69 342 VAL A C 1
ATOM 2796 O O . VAL A 1 342 ? 6.610 -10.431 -4.930 1.00 83.69 342 VAL A O 1
ATOM 2799 N N . PHE A 1 343 ? 6.145 -8.264 -4.507 1.00 81.88 343 PHE A N 1
ATOM 2800 C CA . PHE A 1 343 ? 4.867 -8.496 -3.836 1.00 81.88 343 PHE A CA 1
ATOM 2801 C C . PHE A 1 343 ? 3.769 -8.964 -4.784 1.00 81.88 343 PHE A C 1
ATOM 2803 O O . PHE A 1 343 ? 3.019 -9.874 -4.443 1.00 81.88 343 PHE A O 1
ATOM 2810 N N . GLU A 1 344 ? 3.699 -8.408 -5.990 1.00 74.75 344 GLU A N 1
ATOM 2811 C CA . GLU A 1 344 ? 2.715 -8.834 -6.986 1.00 74.75 344 GLU A CA 1
ATOM 2812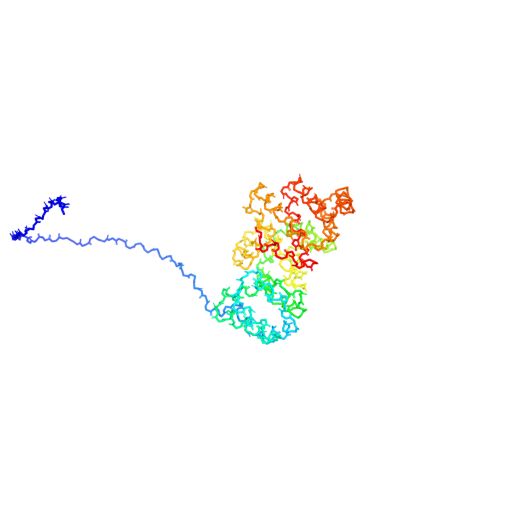 C C . GLU A 1 344 ? 2.961 -10.257 -7.508 1.00 74.75 344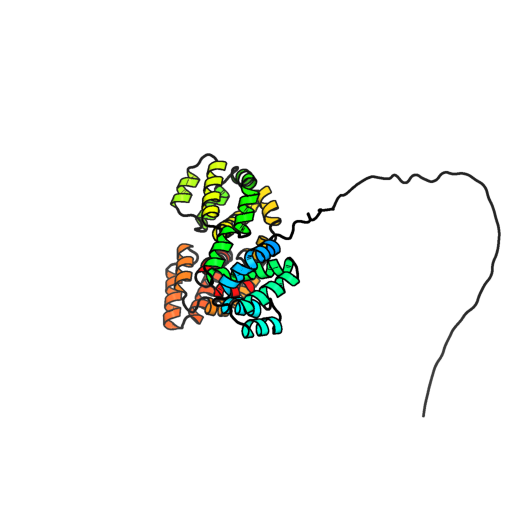 GLU A C 1
ATOM 2814 O O . GLU A 1 344 ? 2.030 -10.914 -7.972 1.00 74.75 344 GLU A O 1
ATOM 2819 N N . LYS A 1 345 ? 4.197 -10.762 -7.403 1.00 75.19 345 LYS A N 1
ATOM 2820 C CA . LYS A 1 345 ? 4.584 -12.118 -7.828 1.00 75.19 345 LYS A CA 1
ATOM 2821 C C . LYS A 1 345 ? 4.681 -13.125 -6.671 1.00 75.19 345 LYS A C 1
ATOM 2823 O O . LYS A 1 345 ? 5.198 -14.224 -6.903 1.00 75.19 345 LYS A O 1
ATOM 2828 N N . PHE A 1 346 ? 4.301 -12.757 -5.445 1.00 73.00 346 PHE A N 1
ATOM 2829 C CA . PHE A 1 346 ? 4.439 -13.584 -4.234 1.00 73.00 346 PHE A CA 1
ATOM 2830 C C . PHE A 1 346 ? 3.311 -14.611 -4.076 1.00 73.00 346 PHE A C 1
ATOM 2832 O O . PHE A 1 346 ? 3.609 -15.781 -3.711 1.00 73.00 346 PHE A O 1
#

Secondary structure (DSSP, 8-state):
---------------------------PPP--------------------HHHHHHHHTHHHHHHHHHT--HHHHHHHHHTT-S-HHHHHHHHHH-HHHHHHHHHHHHHTT-HHHHHHHHHHHHHHGGGSHHHHHHHHHH-HHHHHHHHTHHHHHHHHTT-THHHHHHHHHTT-S-HHHHHHHHH---HHHHHHHHHHHHHHH-HHHHHHHHHHHHHTGGG-HHHHHHHHH-HHHHHHHTTSGGGGGGS-HHHHHHHHHHTHHHHHHHTTT--HHHHHHHHHTTSS-HHHHHHHHHHHHHHHHHHHHHHHHHHHHHT-HHHHHHHHHHHHHGGGT-TTHHHHHHT-

pLDDT: mean 80.16, std 22.07, range [23.33, 97.81]